Protein AF-A0A132GRA1-F1 (afdb_monomer)

Sequence (319 aa):
VANMPLSQHPRWIVTCNFSEFLVYDMEQPNGEPEQILLENLGKEYYRLQFLVDLKSEHISKEMQVSMKAGEIVGRIYDALLKQYDDNSPEALRWLNILCVRIVFCLYAEDAGVFRHDQFHDFLSRYDADDIRRALSDLFEVLNTPLEKRSKYLKEDLKAFPYTNGGLFEEAIEIPQFTEELKQTLLQNASLDFDWSEISPTIFGAVFESTLNPETRRSGGMHYTSIENIHKVIDPLFLNDLRSELDGILEEKVEKTRLRRLDEYQDKLASLTFLDPACGSGNFLTETYLSLRRLENEAIRERYHGQYQIGAFLRLMTLL

Solvent-accessible surface area (backbone atoms only — not comparable to full-atom values): 18772 Å² total; per-residue (Å²): 122,96,83,62,59,79,93,69,56,72,55,65,49,79,47,70,77,90,54,39,37,38,39,36,51,56,91,44,77,86,57,82,56,53,74,46,46,56,91,46,38,90,80,49,52,73,79,54,45,82,81,47,86,75,85,42,71,62,62,56,50,47,51,54,50,44,51,54,49,29,54,44,53,38,51,52,46,57,54,49,48,76,52,46,58,82,86,37,73,66,44,52,49,28,49,54,53,51,50,52,53,52,53,48,45,49,32,27,14,55,62,60,70,36,55,74,58,45,55,50,62,55,56,70,75,44,56,36,82,46,42,40,56,53,50,53,57,47,38,51,43,32,39,36,52,77,91,74,51,66,92,80,56,54,69,78,64,63,69,53,58,58,68,85,20,73,92,45,63,69,90,65,77,72,54,77,44,44,65,68,48,48,46,44,47,50,45,59,48,46,71,71,41,75,43,55,73,57,52,76,54,46,53,25,52,36,49,55,62,54,77,39,72,73,46,76,80,74,62,82,78,65,84,75,47,70,71,63,44,42,72,48,47,36,83,72,49,50,51,58,57,47,53,52,48,54,61,41,71,70,44,82,52,60,73,59,28,51,52,50,46,52,54,48,50,55,48,61,73,66,66,81,86,85,67,98,78,44,83,60,30,41,68,60,46,49,50,51,54,53,51,50,53,54,48,51,51,48,50,48,64,71,43,69,84,46,82,76,88,61,58,76,68,58,62,69,74,77,114

Radius of gyration: 25.28 Å; Cα contacts (8 Å, |Δi|>4): 279; chains: 1; bounding box: 64×42×70 Å

Mean predicted aligned error: 13.15 Å

Secondary structure (DSSP, 8-state):
-TTS-GGGS-SEEEEE-SSEEEEEETTSTTSPPEEEEGGGHHHHGGGGGGGS----HHHHHHHHHHHHHHHHHHHHHHHHHTTS-TT-HHHHHHHHHHHHHHHHHHHHHHTTSSPTTHHHHHHTTS-HHHHHHHHHHHHHHHTS-GGGS-TT--HHHHTS----SGGG-S-----PPPHHHHHIIIIIIIIS--GGGS-HHHHHHHHHHHH-STHHHHS------HHHHHHHHIIIIIHHHHHHHHHHHT---HHHHHHHHHHHHHHHHH-----TT-TTTHHHHHHHHHHHHHHHHHHHHHHTT-TTTTTHHHHTT--

Structure (mmCIF, N/CA/C/O backbone):
data_AF-A0A132GRA1-F1
#
_entry.id   AF-A0A132GRA1-F1
#
loop_
_atom_site.group_PDB
_atom_site.id
_atom_site.type_symbol
_atom_site.label_atom_id
_atom_site.label_alt_id
_atom_site.label_comp_id
_atom_site.label_asym_id
_atom_site.label_entity_id
_atom_site.label_seq_id
_atom_site.pdbx_PDB_ins_code
_atom_site.Cartn_x
_atom_site.Cartn_y
_atom_site.Cartn_z
_atom_site.occupancy
_atom_site.B_iso_or_equiv
_atom_site.auth_seq_id
_atom_site.auth_comp_id
_atom_site.auth_asym_id
_atom_site.auth_atom_id
_atom_site.pdbx_PDB_model_num
ATOM 1 N N . VAL A 1 1 ? 16.876 21.049 39.840 1.00 54.09 1 VAL A N 1
ATOM 2 C CA . VAL A 1 1 ? 16.989 19.572 39.752 1.00 54.09 1 VAL A CA 1
ATOM 3 C C . VAL A 1 1 ? 16.717 18.871 41.091 1.00 54.09 1 VAL A C 1
ATOM 5 O O . VAL A 1 1 ? 16.099 17.821 41.078 1.00 54.09 1 VAL A O 1
ATOM 8 N N . ALA A 1 2 ? 17.054 19.453 42.254 1.00 51.19 2 ALA A N 1
ATOM 9 C CA . ALA A 1 2 ? 16.968 18.765 43.558 1.00 51.19 2 ALA A CA 1
ATOM 10 C C . ALA A 1 2 ? 15.554 18.500 44.150 1.00 51.19 2 ALA A C 1
ATOM 12 O O . ALA A 1 2 ? 15.469 18.050 45.283 1.00 51.19 2 ALA A O 1
ATOM 13 N N . ASN A 1 3 ? 14.462 18.765 43.420 1.00 56.19 3 ASN A N 1
ATOM 14 C CA . ASN A 1 3 ? 13.076 18.591 43.904 1.00 56.19 3 ASN A CA 1
ATOM 15 C C . ASN A 1 3 ? 12.163 17.822 42.924 1.00 56.19 3 ASN A C 1
ATOM 17 O O . ASN A 1 3 ? 10.946 17.839 43.086 1.00 56.19 3 ASN A O 1
ATOM 21 N N . MET A 1 4 ? 12.716 17.165 41.895 1.00 55.81 4 MET A N 1
ATOM 22 C CA . MET A 1 4 ? 11.921 16.325 40.988 1.00 55.81 4 MET A CA 1
ATOM 23 C C . MET A 1 4 ? 11.856 14.879 41.510 1.00 55.81 4 MET A C 1
ATOM 25 O O . MET A 1 4 ? 12.878 14.380 41.995 1.00 55.81 4 MET A O 1
ATOM 29 N N . PRO A 1 5 ? 10.696 14.198 41.412 1.00 62.44 5 PRO A N 1
ATOM 30 C CA . PRO A 1 5 ? 10.584 12.764 41.676 1.00 62.44 5 PRO A CA 1
ATOM 31 C C . PRO A 1 5 ? 11.647 11.979 40.898 1.00 62.44 5 PRO A C 1
ATOM 33 O O . PRO A 1 5 ? 11.926 12.324 39.752 1.00 62.44 5 PRO A O 1
ATOM 36 N N . LEU 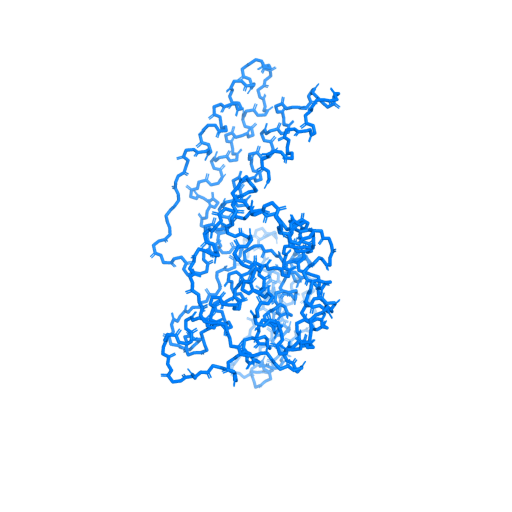A 1 6 ? 12.199 10.909 41.482 1.00 61.16 6 LEU A N 1
ATOM 37 C CA . LEU A 1 6 ? 13.196 10.035 40.831 1.00 61.16 6 LEU A CA 1
ATOM 38 C C . LEU A 1 6 ? 12.743 9.543 39.445 1.00 61.16 6 LEU A C 1
ATOM 40 O O . LEU A 1 6 ? 13.552 9.431 38.535 1.00 61.16 6 LEU A O 1
ATOM 44 N N . SER A 1 7 ? 11.437 9.333 39.256 1.00 58.56 7 SER A N 1
ATOM 45 C CA . SER A 1 7 ? 10.829 8.947 37.976 1.00 58.56 7 SER A CA 1
ATOM 46 C C . SER A 1 7 ? 10.861 10.034 36.891 1.00 58.56 7 SER A C 1
ATOM 48 O O . SER A 1 7 ? 10.472 9.770 35.760 1.00 58.56 7 SER A O 1
ATOM 50 N N . GLN A 1 8 ? 11.263 11.259 37.230 1.00 66.12 8 GLN A N 1
ATOM 51 C CA . GLN A 1 8 ? 11.381 12.396 36.313 1.00 66.12 8 GLN A CA 1
ATOM 52 C C . GLN A 1 8 ? 12.835 12.865 36.156 1.00 66.12 8 GLN A C 1
ATOM 54 O O . GLN A 1 8 ? 13.083 13.931 35.589 1.00 66.12 8 GLN A O 1
ATOM 59 N N . HIS A 1 9 ? 13.805 12.118 36.694 1.00 76.06 9 HIS A N 1
ATOM 60 C CA . HIS A 1 9 ? 15.216 12.421 36.472 1.00 76.06 9 HIS A CA 1
ATOM 61 C C . HIS A 1 9 ? 15.593 11.983 35.052 1.00 76.06 9 HIS A C 1
ATOM 63 O O . HIS A 1 9 ? 15.193 10.899 34.625 1.00 76.06 9 HIS A O 1
ATOM 69 N N . PRO A 1 10 ? 16.334 12.811 34.295 1.00 77.25 10 PRO A N 1
ATOM 70 C CA . PRO A 1 10 ? 16.798 12.414 32.976 1.00 77.25 10 PRO A CA 1
ATOM 71 C C . PRO A 1 10 ? 17.741 11.217 33.117 1.00 77.25 10 PRO A C 1
ATOM 73 O O . PRO A 1 10 ? 18.720 11.283 33.859 1.00 77.25 10 PRO A O 1
ATOM 76 N N . ARG A 1 11 ? 17.446 10.131 32.395 1.00 82.56 11 ARG A N 1
ATOM 77 C CA . ARG A 1 11 ? 18.310 8.944 32.347 1.00 82.56 11 ARG A CA 1
ATOM 78 C C . ARG A 1 11 ? 19.682 9.263 31.753 1.00 82.56 11 ARG A C 1
ATOM 80 O O . ARG A 1 11 ? 20.674 8.718 32.207 1.00 82.56 11 ARG A O 1
ATOM 87 N N . TRP A 1 12 ? 19.739 10.154 30.770 1.00 86.62 12 TRP A N 1
ATOM 88 C CA . TRP A 1 12 ? 20.968 10.484 30.055 1.00 86.62 12 TRP A CA 1
ATOM 89 C C . TRP A 1 12 ? 21.352 11.943 30.279 1.00 86.62 12 TRP A C 1
ATOM 91 O O . TRP A 1 12 ? 20.511 12.836 30.150 1.00 86.62 12 TRP A O 1
ATOM 101 N N . ILE A 1 13 ? 22.627 12.196 30.571 1.00 88.62 13 ILE A N 1
ATOM 102 C CA . ILE A 1 13 ? 23.213 13.541 30.567 1.00 88.62 13 ILE A CA 1
ATOM 103 C C . ILE A 1 13 ? 24.267 13.577 29.469 1.00 88.62 13 ILE A C 1
ATOM 105 O O . ILE A 1 13 ? 25.173 12.752 29.457 1.00 88.62 13 ILE A O 1
ATOM 109 N N . VAL A 1 14 ? 24.163 14.537 28.553 1.00 90.38 14 VAL A N 1
ATOM 110 C CA . VAL A 1 14 ? 25.154 14.738 27.491 1.00 90.38 14 VAL A CA 1
ATOM 111 C C . VAL A 1 14 ? 25.837 16.079 27.709 1.00 90.38 14 VAL A C 1
ATOM 113 O O . VAL A 1 14 ? 25.167 17.110 27.789 1.00 90.38 14 VAL A O 1
ATOM 116 N N . THR A 1 15 ? 27.163 16.080 27.799 1.00 91.56 15 THR A N 1
ATOM 117 C CA . THR A 1 15 ? 27.969 17.305 27.828 1.00 91.56 15 THR A CA 1
ATOM 118 C C . THR A 1 15 ? 28.799 17.402 26.555 1.00 91.56 15 THR A C 1
ATOM 120 O O . THR A 1 15 ? 29.146 16.393 25.948 1.00 91.56 15 THR A O 1
ATOM 123 N N . CYS A 1 16 ? 29.073 18.623 26.100 1.00 91.12 16 CYS A N 1
ATOM 124 C CA . CYS A 1 16 ? 29.836 18.855 24.880 1.00 91.12 16 CYS A CA 1
ATOM 125 C C . CYS A 1 16 ? 30.747 20.069 25.051 1.00 91.12 16 CYS A C 1
ATOM 127 O O . CYS A 1 16 ? 30.319 21.096 25.581 1.00 91.12 16 CYS A O 1
ATOM 129 N N . ASN A 1 17 ? 31.984 19.965 24.572 1.00 92.25 17 ASN A N 1
ATOM 130 C CA . ASN A 1 17 ? 32.946 21.071 24.528 1.00 92.25 17 ASN A CA 1
ATOM 131 C C . ASN A 1 17 ? 33.240 21.552 23.094 1.00 92.25 17 ASN A C 1
ATOM 133 O O . ASN A 1 17 ? 34.260 22.192 22.862 1.00 92.25 17 ASN A O 1
ATOM 137 N N . PHE A 1 18 ? 32.354 21.246 22.138 1.00 88.56 18 PHE A N 1
ATOM 138 C CA . PHE A 1 18 ? 32.490 21.507 20.695 1.00 88.56 18 PHE A CA 1
ATOM 139 C C . PHE A 1 18 ? 33.611 20.735 19.977 1.00 88.56 18 PHE A C 1
ATOM 141 O O . PHE A 1 18 ? 33.754 20.876 18.765 1.00 88.56 18 PHE A O 1
ATOM 148 N N . SER A 1 19 ? 34.352 19.877 20.681 1.00 92.44 19 SER A N 1
ATOM 149 C CA . SER A 1 19 ? 35.257 18.879 20.087 1.00 92.44 19 SER A CA 1
ATOM 150 C C . SER A 1 19 ? 34.835 17.441 20.379 1.00 92.44 19 SER A C 1
ATOM 152 O O . SER A 1 19 ? 35.037 16.562 19.546 1.00 92.44 19 SER A O 1
ATOM 154 N N . GLU A 1 20 ? 34.206 17.200 21.526 1.00 93.12 20 GLU A N 1
ATOM 155 C CA . GLU A 1 20 ? 33.745 15.886 21.954 1.00 93.12 20 GLU A CA 1
ATOM 156 C C . GLU A 1 20 ? 32.405 15.983 22.687 1.00 93.12 20 GLU A C 1
ATOM 158 O O . GLU A 1 20 ? 32.028 17.039 23.208 1.00 93.12 20 GLU A O 1
ATOM 163 N N . PHE A 1 21 ? 31.695 14.863 22.715 1.00 92.81 21 PHE A N 1
ATOM 164 C CA . PHE A 1 21 ? 30.506 14.624 23.515 1.00 92.81 21 PHE A CA 1
ATOM 165 C C . PHE A 1 21 ? 30.850 13.594 24.587 1.00 92.81 21 PHE A C 1
ATOM 167 O O . PHE A 1 21 ? 31.480 12.582 24.281 1.00 92.81 21 PHE A O 1
ATOM 174 N N . LEU A 1 22 ? 30.411 13.836 25.818 1.00 92.56 22 LEU A N 1
ATOM 175 C CA . LEU A 1 22 ? 30.453 12.868 26.909 1.00 92.56 22 LEU A CA 1
ATOM 176 C C . LEU A 1 22 ? 29.018 12.510 27.283 1.00 92.56 22 LEU A C 1
ATOM 178 O O . LEU A 1 22 ? 28.232 13.388 27.649 1.00 92.56 22 LEU A O 1
ATOM 182 N N . VAL A 1 23 ? 28.680 11.230 27.169 1.00 90.12 23 VAL A N 1
ATOM 183 C CA . VAL A 1 23 ? 27.350 10.694 27.464 1.00 90.12 23 VAL A CA 1
ATOM 184 C C . VAL A 1 23 ? 27.402 9.922 28.780 1.00 90.12 23 VAL A C 1
ATOM 186 O O . VAL A 1 23 ? 28.141 8.949 28.903 1.00 90.12 23 VAL A O 1
ATOM 189 N N . TYR A 1 24 ? 26.604 10.348 29.755 1.00 88.50 24 TYR A N 1
ATOM 190 C CA . TYR A 1 24 ? 26.492 9.733 31.076 1.00 88.50 24 TYR A CA 1
ATOM 191 C C . TYR A 1 24 ? 25.153 8.996 31.207 1.00 88.50 24 TYR A C 1
ATOM 193 O O . TYR A 1 24 ? 24.103 9.603 30.974 1.00 88.50 24 TYR A O 1
ATOM 201 N N . ASP A 1 25 ? 25.188 7.724 31.625 1.00 85.88 25 ASP A N 1
ATOM 202 C CA . ASP A 1 25 ? 24.002 6.949 32.021 1.00 85.88 25 ASP A CA 1
ATOM 203 C C . ASP A 1 25 ? 23.753 7.102 33.528 1.00 85.88 25 ASP A C 1
ATOM 205 O O . ASP A 1 25 ? 24.524 6.626 34.361 1.00 85.88 25 ASP A O 1
ATOM 209 N N . MET A 1 26 ? 22.653 7.748 33.898 1.00 83.75 26 MET A N 1
ATOM 210 C CA . MET A 1 26 ? 22.276 7.977 35.292 1.00 83.75 26 MET A CA 1
ATOM 211 C C . MET A 1 26 ? 21.710 6.726 35.979 1.00 83.75 26 MET A C 1
ATOM 213 O O . MET A 1 26 ? 21.530 6.748 37.197 1.00 83.75 26 MET A O 1
ATOM 217 N N . GLU A 1 27 ? 21.482 5.620 35.256 1.00 78.06 27 GLU A N 1
ATOM 218 C CA . GLU A 1 27 ? 21.298 4.295 35.872 1.00 78.06 27 GLU A CA 1
ATOM 219 C C . GLU A 1 27 ? 22.626 3.725 36.409 1.00 78.06 27 GLU A C 1
ATOM 221 O O . GLU A 1 27 ? 22.621 2.894 37.320 1.00 78.06 27 GLU A O 1
ATOM 226 N N . GLN A 1 28 ? 23.767 4.218 35.911 1.00 79.44 28 GLN A N 1
ATOM 227 C CA . GLN A 1 28 ? 25.114 3.896 36.389 1.00 79.44 28 GLN A CA 1
ATOM 228 C C . GLN A 1 28 ? 25.890 5.177 36.741 1.00 79.44 28 GLN A C 1
ATOM 230 O O . GLN A 1 28 ? 26.872 5.518 36.087 1.00 79.44 28 GLN A O 1
ATOM 235 N N . PRO A 1 29 ? 25.515 5.884 37.821 1.00 74.12 29 PRO A N 1
ATOM 236 C CA . PRO A 1 29 ? 26.033 7.222 38.125 1.00 74.12 29 PRO A CA 1
ATOM 237 C C . PRO A 1 29 ? 27.543 7.284 38.421 1.00 74.12 29 PRO A C 1
ATOM 239 O O . PRO A 1 29 ? 28.109 8.372 38.448 1.00 74.12 29 PRO A O 1
ATOM 242 N N . ASN A 1 30 ? 28.192 6.136 38.647 1.00 81.94 30 ASN A N 1
ATOM 243 C CA . ASN A 1 30 ? 29.641 6.021 38.847 1.00 81.94 30 ASN A CA 1
ATOM 244 C C . ASN A 1 30 ? 30.373 5.440 37.619 1.00 81.94 30 ASN A C 1
ATOM 246 O O . ASN A 1 30 ? 31.549 5.097 37.727 1.00 81.94 30 ASN A O 1
ATOM 250 N N . GLY A 1 31 ? 29.677 5.246 36.497 1.00 80.38 31 GLY A N 1
ATOM 251 C CA . GLY A 1 31 ? 30.268 4.789 35.244 1.00 80.38 31 GLY A CA 1
ATOM 252 C C . GLY A 1 31 ? 31.065 5.898 34.561 1.00 80.38 31 GLY A C 1
ATOM 253 O O . GLY A 1 31 ? 30.733 7.079 34.672 1.00 80.38 31 GLY A O 1
ATOM 254 N N . GLU A 1 32 ? 32.119 5.513 33.844 1.00 86.69 32 GLU A N 1
ATOM 255 C CA . GLU A 1 32 ? 32.833 6.436 32.960 1.00 86.69 32 GLU A CA 1
ATOM 256 C C . GLU A 1 32 ? 31.923 6.846 31.791 1.00 86.69 32 GLU A C 1
ATOM 258 O O . GLU A 1 32 ? 31.196 5.996 31.264 1.00 86.69 32 GLU A O 1
ATOM 263 N N . PRO A 1 33 ? 31.939 8.123 31.369 1.00 88.19 33 PRO A N 1
ATOM 264 C CA . PRO A 1 33 ? 31.121 8.569 30.257 1.00 88.19 33 PRO A CA 1
ATOM 265 C C . PRO A 1 33 ? 31.580 7.948 28.943 1.00 88.19 33 PRO A C 1
ATOM 267 O O . PRO A 1 33 ? 32.773 7.806 28.664 1.00 88.19 33 PRO A O 1
ATOM 270 N N . GLU A 1 34 ? 30.619 7.677 28.071 1.00 88.38 34 GLU A N 1
ATOM 271 C CA . GLU A 1 34 ? 30.922 7.361 26.688 1.00 88.38 34 GLU A CA 1
ATOM 272 C C . GLU A 1 34 ? 31.381 8.623 25.949 1.00 88.38 34 GLU A C 1
ATOM 274 O O . GLU A 1 34 ? 30.615 9.572 25.768 1.00 88.38 34 GLU A O 1
ATOM 279 N N . GLN A 1 35 ? 32.642 8.628 25.513 1.00 92.44 35 GLN A N 1
ATOM 280 C CA . GLN A 1 35 ? 33.236 9.726 24.753 1.00 92.44 35 GLN A CA 1
ATOM 281 C C . GLN A 1 35 ? 33.058 9.521 23.246 1.00 92.44 35 GLN A C 1
ATOM 283 O O . GLN A 1 35 ? 33.441 8.477 22.713 1.00 92.44 35 GLN A O 1
ATOM 288 N N . ILE A 1 36 ? 32.528 10.535 22.559 1.00 91.75 36 ILE A N 1
ATOM 289 C CA . ILE A 1 36 ? 32.366 10.579 21.099 1.00 91.75 36 ILE A CA 1
ATOM 290 C C . ILE A 1 36 ? 33.034 11.854 20.580 1.00 91.75 36 ILE A C 1
ATOM 292 O O . ILE A 1 36 ? 32.628 12.959 20.932 1.00 91.75 36 ILE A O 1
ATOM 296 N N . LEU A 1 37 ? 34.042 11.729 19.718 1.00 91.69 37 LEU A N 1
ATOM 297 C CA . LEU A 1 37 ? 34.665 12.894 19.081 1.00 91.69 37 LEU A CA 1
ATOM 298 C C . LEU A 1 37 ? 33.764 13.439 17.967 1.00 91.69 37 LEU A C 1
ATOM 300 O O . LEU A 1 37 ? 33.233 12.673 17.162 1.00 91.69 37 LEU A O 1
ATOM 304 N N . LEU A 1 38 ? 33.634 14.764 17.868 1.00 90.44 38 LEU A N 1
ATOM 305 C CA . LEU A 1 38 ? 32.804 15.419 16.851 1.00 90.44 38 LEU A CA 1
ATOM 306 C C . LEU A 1 38 ? 33.258 15.063 15.425 1.00 90.44 38 LEU A C 1
ATOM 308 O O . LEU A 1 38 ? 32.421 14.849 14.552 1.00 90.44 38 LEU A O 1
ATOM 312 N N . GLU A 1 39 ? 34.566 14.926 15.196 1.00 91.81 39 GLU A N 1
ATOM 313 C CA . GLU A 1 39 ? 35.128 14.493 13.906 1.00 91.81 39 GLU A CA 1
ATOM 314 C C . GLU A 1 39 ? 34.703 13.072 13.498 1.00 91.81 39 GLU A C 1
ATOM 316 O O . GLU A 1 39 ? 34.580 12.774 12.309 1.00 91.81 39 GLU A O 1
ATOM 321 N N . ASN A 1 40 ? 34.418 12.208 14.477 1.00 87.94 40 ASN A N 1
ATOM 322 C CA . ASN A 1 40 ? 34.004 10.824 14.260 1.00 87.94 40 ASN A CA 1
ATOM 323 C C . ASN A 1 40 ? 32.485 10.653 14.302 1.00 87.94 40 ASN A C 1
ATOM 325 O O . ASN A 1 40 ? 31.991 9.570 13.989 1.00 87.94 40 ASN A O 1
ATOM 329 N N . LEU A 1 41 ? 31.727 11.709 14.613 1.00 83.06 41 LEU A N 1
ATOM 330 C CA . LEU A 1 41 ? 30.281 11.636 14.809 1.00 83.06 41 LEU A CA 1
ATOM 331 C C . LEU A 1 41 ? 29.543 11.077 13.583 1.00 83.06 41 LEU A C 1
ATOM 333 O O . LEU A 1 41 ? 28.612 10.293 13.731 1.00 83.06 41 LEU A O 1
ATOM 337 N N . GLY A 1 42 ? 29.997 11.401 12.368 1.00 81.50 42 GLY A N 1
ATOM 338 C CA . GLY A 1 42 ? 29.417 10.855 11.134 1.00 81.50 42 GLY A CA 1
ATOM 339 C C . GLY A 1 42 ? 29.577 9.335 10.977 1.00 81.50 42 GLY A C 1
ATOM 340 O O . GLY A 1 42 ? 28.800 8.713 10.260 1.00 81.50 42 GLY A O 1
ATOM 341 N N . LYS A 1 43 ? 30.559 8.724 11.653 1.00 79.12 43 LYS A N 1
ATOM 342 C CA . LYS A 1 43 ? 30.809 7.271 11.659 1.00 79.12 43 LYS A CA 1
ATOM 343 C C . LYS A 1 43 ? 30.249 6.590 12.910 1.00 79.12 43 LYS A C 1
ATOM 345 O O . LYS A 1 43 ? 29.834 5.440 12.845 1.00 79.12 43 LYS A O 1
ATOM 350 N N . GLU A 1 44 ? 30.226 7.303 14.033 1.00 79.62 44 GLU A N 1
ATOM 351 C CA . GLU A 1 44 ? 29.808 6.802 15.348 1.00 79.62 44 GLU A CA 1
ATOM 352 C C . GLU A 1 44 ? 28.397 7.248 15.759 1.00 79.62 44 GLU A C 1
ATOM 354 O O . GLU A 1 44 ? 28.026 7.130 16.924 1.00 79.62 44 GLU A O 1
ATOM 359 N N . TYR A 1 45 ? 27.575 7.722 14.817 1.00 78.75 45 TYR A N 1
ATOM 360 C CA . TYR A 1 45 ? 26.213 8.199 15.094 1.00 78.75 45 TYR A CA 1
ATOM 361 C C . TYR A 1 45 ? 25.340 7.161 15.826 1.00 78.75 45 TYR A C 1
ATOM 363 O O . TYR A 1 45 ? 24.432 7.536 16.565 1.00 78.75 45 TYR A O 1
ATOM 371 N N . TYR A 1 46 ? 25.634 5.862 15.671 1.00 72.19 46 TYR A N 1
ATOM 372 C CA . TYR A 1 46 ? 24.941 4.776 16.370 1.00 72.19 46 TYR A CA 1
ATOM 373 C C . TYR A 1 46 ? 25.051 4.882 17.900 1.00 72.19 46 TYR A C 1
ATOM 375 O O . TYR A 1 46 ? 24.152 4.445 18.608 1.00 72.19 46 TYR A O 1
ATOM 383 N N . ARG A 1 47 ? 26.103 5.518 18.428 1.00 76.25 47 ARG A N 1
ATOM 384 C CA . ARG A 1 47 ? 26.292 5.730 19.874 1.00 76.25 47 ARG A CA 1
ATOM 385 C C . ARG A 1 47 ? 25.345 6.778 20.454 1.00 76.25 47 ARG A C 1
ATOM 387 O O . ARG A 1 47 ? 25.167 6.839 21.661 1.00 76.25 47 ARG A O 1
ATOM 394 N N . LEU A 1 48 ? 24.694 7.571 19.601 1.00 80.31 48 LEU A N 1
ATOM 395 C CA . LEU A 1 48 ? 23.615 8.484 19.985 1.00 80.31 48 LEU A CA 1
ATOM 396 C C . LEU A 1 48 ? 22.222 7.857 19.848 1.00 80.31 48 LEU A C 1
ATOM 398 O O . LEU A 1 48 ? 21.226 8.550 20.045 1.00 80.31 48 LEU A O 1
ATOM 402 N N . GLN A 1 49 ? 22.121 6.560 19.535 1.00 70.75 49 GLN A N 1
ATOM 403 C CA . GLN A 1 49 ? 20.828 5.891 19.380 1.00 70.75 49 GLN A CA 1
ATOM 404 C C . GLN A 1 49 ? 19.965 5.946 20.640 1.00 70.75 49 GLN A C 1
ATOM 406 O O . GLN A 1 49 ? 18.753 5.926 20.507 1.00 70.75 49 GLN A O 1
ATOM 411 N N . PHE A 1 50 ? 20.542 6.107 21.835 1.00 72.62 50 PHE A N 1
ATOM 412 C CA . PHE A 1 50 ? 19.777 6.288 23.075 1.00 72.62 50 PHE A CA 1
ATOM 413 C C . PHE A 1 50 ? 18.908 7.563 23.097 1.00 72.62 50 PHE A C 1
ATOM 415 O O . PHE A 1 50 ? 17.988 7.651 23.908 1.00 72.62 50 PHE A O 1
ATOM 422 N N . LEU A 1 51 ? 19.200 8.563 22.247 1.00 71.25 51 LEU A N 1
ATOM 423 C CA . LEU A 1 51 ? 18.364 9.763 22.080 1.00 71.25 51 LEU A CA 1
ATOM 424 C C . LEU A 1 51 ? 17.056 9.459 21.341 1.00 71.25 51 LEU A C 1
ATOM 426 O O . LEU A 1 51 ? 16.118 10.253 21.395 1.00 71.25 51 LEU A O 1
ATOM 430 N N . VAL A 1 52 ? 17.007 8.329 20.641 1.00 64.12 52 VAL A N 1
ATOM 431 C CA . VAL A 1 52 ? 15.830 7.814 19.957 1.00 64.12 52 VAL A CA 1
ATOM 432 C C . VAL A 1 52 ? 15.319 6.665 20.820 1.00 64.12 52 VAL A C 1
ATOM 434 O O . VAL A 1 52 ? 16.036 5.698 21.050 1.00 64.12 52 VAL A O 1
ATOM 437 N N . ASP A 1 53 ? 14.107 6.768 21.364 1.00 52.16 53 ASP A N 1
ATOM 438 C CA . ASP A 1 53 ? 13.530 5.702 22.191 1.00 52.16 53 ASP A CA 1
ATOM 439 C C . ASP A 1 53 ? 13.262 4.474 21.294 1.00 52.16 53 ASP A C 1
ATOM 441 O O . ASP A 1 53 ? 12.186 4.311 20.723 1.00 52.16 53 ASP A O 1
ATOM 445 N N . LEU A 1 54 ? 14.270 3.612 21.107 1.00 49.81 54 LEU A N 1
ATOM 446 C CA . LEU A 1 54 ? 14.222 2.385 20.297 1.00 49.81 54 LEU A CA 1
ATOM 447 C C . LEU A 1 54 ? 13.405 1.279 20.988 1.00 49.81 54 LEU A C 1
ATOM 449 O O . LEU A 1 54 ? 13.741 0.098 20.934 1.00 49.81 54 LEU A O 1
ATOM 453 N N . LYS A 1 55 ? 12.307 1.635 21.658 1.00 45.06 55 LYS A N 1
ATOM 454 C CA . LYS A 1 55 ? 11.458 0.696 22.400 1.00 45.06 55 LYS A CA 1
ATOM 455 C C . LYS A 1 55 ? 10.533 -0.156 21.538 1.00 45.06 55 LYS A C 1
ATOM 457 O O . LYS A 1 55 ? 9.641 -0.812 22.067 1.00 45.06 55 LYS A O 1
ATOM 462 N N . SER A 1 56 ? 10.763 -0.243 20.234 1.00 51.72 56 SER A N 1
ATOM 463 C CA . SER A 1 56 ? 10.171 -1.331 19.465 1.00 51.72 56 SER A CA 1
ATOM 464 C C . SER A 1 56 ? 11.167 -1.879 18.452 1.00 51.72 56 SER A C 1
ATOM 466 O O . SER A 1 56 ? 11.522 -1.238 17.466 1.00 51.72 56 SER A O 1
ATOM 468 N N . GLU A 1 57 ? 11.600 -3.118 18.681 1.00 52.50 57 GLU A N 1
ATOM 469 C CA . GLU A 1 57 ? 12.303 -3.925 17.676 1.00 52.50 57 GLU A CA 1
ATOM 470 C C . GLU A 1 57 ? 11.519 -3.966 16.348 1.00 52.50 57 GLU A C 1
ATOM 472 O O . GLU A 1 57 ? 12.119 -4.025 15.277 1.00 52.50 57 GLU A O 1
ATOM 477 N N . HIS A 1 58 ? 10.187 -3.827 16.415 1.00 53.00 58 HIS A N 1
ATOM 478 C CA . HIS A 1 58 ? 9.294 -3.676 15.266 1.00 53.00 58 HIS A CA 1
ATOM 479 C C . HIS A 1 58 ? 9.614 -2.455 14.387 1.00 53.00 58 HIS A C 1
ATOM 481 O O . HIS A 1 58 ? 9.769 -2.636 13.183 1.00 53.00 58 HIS A O 1
ATOM 487 N N . ILE A 1 59 ? 9.796 -1.249 14.947 1.00 56.44 59 ILE A N 1
ATOM 488 C CA . ILE A 1 59 ? 10.122 -0.050 14.145 1.00 56.44 59 ILE A CA 1
ATOM 489 C C . ILE A 1 59 ? 11.498 -0.194 13.475 1.00 56.44 59 ILE A C 1
ATOM 491 O O . ILE A 1 59 ? 11.681 0.222 12.331 1.00 5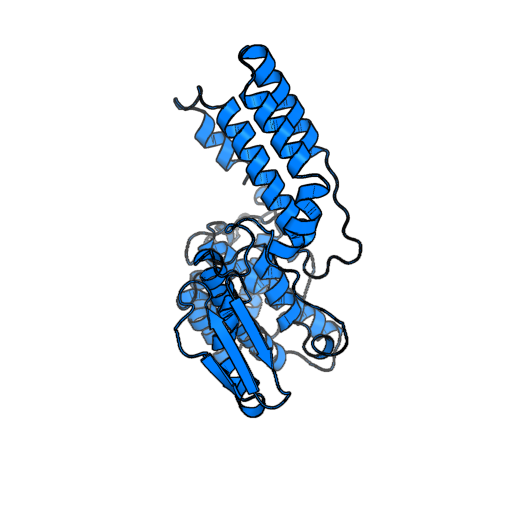6.44 59 ILE A O 1
ATOM 495 N N . SER A 1 60 ? 12.468 -0.819 14.153 1.00 60.84 60 SER A N 1
ATOM 496 C CA . SER A 1 60 ? 13.799 -1.081 13.583 1.00 60.84 60 SER A CA 1
ATOM 497 C C . SER A 1 60 ? 13.740 -2.078 12.419 1.00 60.84 60 SER A C 1
ATOM 499 O O . SER A 1 60 ? 14.339 -1.839 11.368 1.00 60.84 60 SER A O 1
ATOM 501 N N . LYS A 1 61 ? 12.967 -3.166 12.563 1.00 65.81 61 LYS A N 1
ATOM 502 C CA . LYS A 1 61 ? 12.764 -4.148 11.488 1.00 65.81 61 LYS A CA 1
ATOM 503 C C . LYS A 1 61 ? 12.039 -3.523 10.292 1.00 65.81 61 LYS A C 1
ATOM 505 O O . LYS A 1 61 ? 12.520 -3.653 9.170 1.00 65.81 61 LYS A O 1
ATOM 510 N N . GLU A 1 62 ? 10.946 -2.799 10.525 1.00 64.69 62 GLU A N 1
ATOM 511 C CA . GLU A 1 62 ? 10.196 -2.099 9.473 1.00 64.69 62 GLU A CA 1
ATOM 512 C C . GLU A 1 62 ? 11.085 -1.114 8.702 1.00 64.69 62 GLU A C 1
ATOM 514 O O . GLU A 1 62 ? 11.084 -1.104 7.470 1.00 64.69 62 GLU A O 1
ATOM 519 N N . MET A 1 63 ? 11.917 -0.335 9.402 1.00 66.81 63 MET A N 1
ATOM 520 C CA . MET A 1 63 ? 12.865 0.584 8.767 1.00 66.81 63 MET A CA 1
ATOM 521 C C . MET A 1 63 ? 13.903 -0.155 7.906 1.00 66.81 63 MET A C 1
ATOM 523 O O . MET A 1 63 ? 14.190 0.277 6.791 1.00 66.81 63 MET A O 1
ATOM 527 N N . GLN A 1 64 ? 14.439 -1.287 8.369 1.00 70.94 64 GLN A N 1
ATOM 528 C CA . GLN A 1 64 ? 15.382 -2.088 7.578 1.00 70.94 64 GLN A CA 1
ATOM 529 C C . GLN A 1 64 ? 14.744 -2.676 6.312 1.00 70.94 64 GLN A C 1
ATOM 531 O O . GLN A 1 64 ? 15.364 -2.643 5.247 1.00 70.94 64 GLN A O 1
ATOM 536 N N . VAL A 1 65 ? 13.514 -3.188 6.412 1.00 74.31 65 VAL A N 1
ATOM 537 C CA . VAL A 1 65 ? 12.746 -3.690 5.260 1.00 74.31 65 VAL A CA 1
ATOM 538 C C . VAL A 1 65 ? 12.482 -2.554 4.268 1.00 74.31 65 VAL A C 1
ATOM 540 O O . VAL A 1 65 ? 12.713 -2.719 3.073 1.00 74.31 65 VAL A O 1
ATOM 543 N N . SER A 1 66 ? 12.128 -1.365 4.767 1.00 71.44 66 SER A N 1
ATOM 544 C CA . SER A 1 66 ? 11.935 -0.152 3.957 1.00 71.44 66 SER A CA 1
ATOM 545 C C . SER A 1 66 ? 13.169 0.217 3.141 1.00 71.44 66 SER A C 1
ATOM 547 O O . SER A 1 66 ? 13.065 0.532 1.959 1.00 71.44 66 SER A O 1
ATOM 549 N N . MET A 1 67 ? 14.345 0.203 3.776 1.00 73.81 67 MET A N 1
ATOM 550 C CA . MET A 1 67 ? 15.596 0.568 3.113 1.00 73.81 67 MET A CA 1
ATOM 551 C C . MET A 1 67 ? 15.921 -0.407 1.985 1.00 73.81 67 MET A C 1
ATOM 553 O O . MET A 1 67 ? 16.233 0.025 0.879 1.00 73.81 67 MET A O 1
ATOM 557 N N . LYS A 1 68 ? 15.777 -1.712 2.239 1.00 80.06 68 LYS A N 1
ATOM 558 C CA . LYS A 1 68 ? 15.970 -2.748 1.217 1.00 80.06 68 LYS A CA 1
ATOM 559 C C . LYS A 1 68 ? 14.978 -2.604 0.063 1.00 80.06 68 LYS A C 1
ATOM 561 O O . LYS A 1 68 ? 15.389 -2.666 -1.092 1.00 80.06 68 LYS A O 1
ATOM 566 N N . ALA A 1 69 ? 13.705 -2.349 0.367 1.00 80.94 69 ALA A N 1
ATOM 567 C CA . ALA A 1 69 ? 12.689 -2.078 -0.645 1.00 80.94 69 ALA A CA 1
ATOM 568 C C . ALA A 1 69 ? 13.079 -0.866 -1.503 1.00 80.94 69 ALA A C 1
ATOM 570 O O . ALA A 1 69 ? 13.065 -0.949 -2.727 1.00 80.94 69 ALA A O 1
ATOM 571 N N . GLY A 1 70 ? 13.514 0.234 -0.879 1.00 79.00 70 GLY A N 1
ATOM 572 C CA . GLY A 1 70 ? 14.002 1.419 -1.589 1.00 79.00 70 GLY A CA 1
ATOM 573 C C . GLY A 1 70 ? 15.201 1.151 -2.492 1.00 79.00 70 GLY A C 1
ATOM 574 O O . GLY A 1 70 ? 15.235 1.633 -3.621 1.00 79.00 70 GLY A O 1
ATOM 575 N N . GLU A 1 71 ? 16.150 0.325 -2.054 1.00 83.19 71 GLU A N 1
ATOM 576 C CA . GLU A 1 71 ? 17.269 -0.099 -2.899 1.00 83.19 71 GLU A CA 1
ATOM 577 C C . GLU A 1 71 ? 16.803 -0.902 -4.122 1.00 83.19 71 GLU A C 1
ATOM 579 O O . GLU A 1 71 ? 17.302 -0.677 -5.225 1.00 83.19 71 GLU A O 1
ATOM 584 N N . ILE A 1 72 ? 15.843 -1.815 -3.952 1.00 87.19 72 ILE A N 1
ATOM 585 C CA . ILE A 1 72 ? 15.284 -2.615 -5.051 1.00 87.19 72 ILE A CA 1
ATOM 586 C C . ILE A 1 72 ? 14.512 -1.724 -6.029 1.00 87.19 72 ILE A C 1
ATOM 588 O O . ILE A 1 72 ? 14.760 -1.793 -7.232 1.00 87.19 72 ILE A O 1
ATOM 592 N N . VAL A 1 73 ? 13.630 -0.847 -5.533 1.00 86.50 73 VAL A N 1
ATOM 593 C CA . VAL A 1 73 ? 12.889 0.112 -6.370 1.00 86.50 73 VAL A CA 1
ATOM 594 C C . VAL A 1 73 ? 13.858 1.020 -7.126 1.00 86.50 73 VAL A C 1
ATOM 596 O O . VAL A 1 73 ? 13.664 1.248 -8.316 1.00 86.50 73 VAL A O 1
ATOM 599 N N . GLY A 1 74 ? 14.940 1.468 -6.482 1.00 85.38 74 GLY A N 1
ATOM 600 C CA . GLY A 1 74 ? 15.988 2.262 -7.127 1.00 85.38 74 GLY A CA 1
ATOM 601 C C . GLY A 1 74 ? 16.666 1.512 -8.264 1.00 85.38 74 GLY A C 1
ATOM 602 O O . GLY A 1 74 ? 16.797 2.050 -9.358 1.00 85.38 74 GLY A O 1
ATOM 603 N N . ARG A 1 75 ? 17.009 0.236 -8.057 1.00 88.88 75 ARG A N 1
ATOM 604 C CA . ARG A 1 75 ? 17.581 -0.606 -9.120 1.00 88.88 75 ARG A CA 1
ATOM 605 C C . ARG A 1 75 ? 16.615 -0.809 -10.284 1.00 88.88 75 ARG A C 1
ATOM 607 O O . ARG A 1 75 ? 17.048 -0.731 -11.431 1.00 88.88 75 ARG A O 1
ATOM 614 N N . ILE A 1 76 ? 15.331 -1.052 -10.011 1.00 91.25 76 ILE A N 1
ATOM 615 C CA . ILE A 1 76 ? 14.298 -1.178 -11.052 1.00 91.25 76 ILE A CA 1
ATOM 616 C C . ILE A 1 76 ? 14.188 0.128 -11.840 1.00 91.25 76 ILE A C 1
ATOM 618 O O . ILE A 1 76 ? 14.210 0.107 -13.071 1.00 91.25 76 ILE A O 1
ATOM 622 N N . TYR A 1 77 ? 14.105 1.257 -11.136 1.00 89.88 77 TYR A N 1
ATOM 623 C CA . TYR A 1 77 ? 14.000 2.579 -11.737 1.00 89.88 77 TYR A CA 1
ATOM 624 C C . TYR A 1 77 ? 15.207 2.894 -12.621 1.00 89.88 77 TYR A C 1
ATOM 626 O O . TYR A 1 77 ? 15.033 3.227 -13.790 1.00 89.88 77 TYR A O 1
ATOM 634 N N . ASP A 1 78 ? 16.425 2.713 -12.108 1.00 88.69 78 ASP A N 1
ATOM 635 C CA . ASP A 1 78 ? 17.664 2.960 -12.849 1.00 88.69 78 ASP A CA 1
ATOM 636 C C . ASP A 1 78 ? 17.788 2.043 -14.074 1.00 88.69 78 ASP A C 1
ATOM 638 O O . ASP A 1 78 ? 18.250 2.467 -15.136 1.00 88.69 78 ASP A O 1
ATOM 642 N N . ALA A 1 79 ? 17.368 0.779 -13.958 1.00 91.94 79 ALA A N 1
ATOM 643 C CA . ALA A 1 79 ? 17.385 -0.165 -15.071 1.00 91.94 79 ALA A CA 1
ATOM 644 C C . ALA A 1 79 ? 16.368 0.209 -16.164 1.00 91.94 79 ALA A C 1
ATOM 646 O O . ALA A 1 79 ? 16.694 0.119 -17.351 1.00 91.94 79 ALA A O 1
ATOM 647 N N . LEU A 1 80 ? 15.172 0.669 -15.781 1.00 93.00 80 LEU A N 1
ATOM 648 C CA . LEU A 1 80 ? 14.150 1.166 -16.706 1.00 93.00 80 LEU A CA 1
ATOM 649 C C . LEU A 1 80 ? 14.543 2.505 -17.340 1.00 93.00 80 LEU A C 1
ATOM 651 O O . LEU A 1 80 ? 14.325 2.686 -18.536 1.00 93.00 80 LEU A O 1
ATOM 655 N N . LEU A 1 81 ? 15.147 3.422 -16.579 1.00 91.94 81 LEU A N 1
ATOM 656 C CA . LEU A 1 81 ? 15.569 4.744 -17.052 1.00 91.94 81 LEU A CA 1
ATOM 657 C C . LEU A 1 81 ? 16.494 4.633 -18.269 1.00 91.94 81 LEU A C 1
ATOM 659 O O . LEU A 1 81 ? 16.308 5.358 -19.239 1.00 91.94 81 LEU A O 1
ATOM 663 N N . LYS A 1 82 ? 17.417 3.660 -18.270 1.00 93.25 82 LYS A N 1
ATOM 664 C CA . LYS A 1 82 ? 18.308 3.365 -19.411 1.00 93.25 82 LYS A CA 1
ATOM 665 C C . LYS A 1 82 ? 17.563 3.017 -20.712 1.00 93.25 82 LYS A C 1
ATOM 667 O O . LYS A 1 82 ? 18.180 3.046 -21.773 1.00 93.25 82 LYS A O 1
ATOM 672 N N . GLN A 1 83 ? 16.292 2.618 -20.631 1.00 94.81 83 GLN A N 1
ATOM 673 C CA . GLN A 1 83 ? 15.467 2.217 -21.778 1.00 94.81 83 GLN A CA 1
ATOM 674 C C . GLN A 1 83 ? 14.530 3.331 -22.270 1.00 94.81 83 GLN A C 1
ATOM 676 O O . GLN A 1 83 ? 13.899 3.179 -23.317 1.00 94.81 83 GLN A O 1
ATOM 681 N N . TYR A 1 84 ? 14.423 4.435 -21.529 1.00 92.88 84 TYR A N 1
ATOM 682 C CA . TYR A 1 84 ? 13.635 5.609 -21.895 1.00 92.88 84 TYR A CA 1
ATOM 683 C C . TYR A 1 84 ? 14.532 6.748 -22.398 1.00 92.88 84 TYR A C 1
ATOM 685 O O . TYR A 1 84 ? 15.731 6.783 -22.135 1.00 92.88 84 TYR A O 1
ATOM 693 N N . ASP A 1 85 ? 13.936 7.704 -23.117 1.00 90.25 85 ASP A N 1
ATOM 694 C CA . ASP A 1 85 ? 14.580 8.993 -23.391 1.00 90.25 85 ASP A CA 1
ATOM 695 C C . ASP A 1 85 ? 14.501 9.874 -22.138 1.00 90.25 85 ASP A C 1
ATOM 697 O O . ASP A 1 85 ? 13.458 10.460 -21.839 1.00 90.25 85 ASP A O 1
ATOM 701 N N . ASP A 1 86 ? 15.606 9.960 -21.401 1.00 85.06 86 ASP A N 1
ATOM 702 C CA . ASP A 1 86 ? 15.720 10.716 -20.150 1.00 85.06 86 ASP A CA 1
ATOM 703 C C . ASP A 1 86 ? 15.605 12.242 -20.324 1.00 85.06 86 ASP A C 1
ATOM 705 O O . ASP A 1 86 ? 15.458 12.967 -19.339 1.00 85.06 86 ASP A O 1
ATOM 709 N N . ASN A 1 87 ? 15.588 12.737 -21.566 1.00 86.81 87 ASN A N 1
ATOM 710 C CA . ASN A 1 87 ? 15.380 14.151 -21.883 1.00 86.81 87 ASN A CA 1
ATOM 711 C C . ASN A 1 87 ? 13.901 14.504 -22.081 1.00 86.81 87 ASN A C 1
ATOM 713 O O . ASN A 1 87 ? 13.561 15.684 -22.200 1.00 86.81 87 ASN A O 1
ATOM 717 N N . SER A 1 88 ? 13.016 13.504 -22.130 1.00 90.81 88 SER A N 1
ATOM 718 C CA . SER A 1 88 ? 11.581 13.697 -22.321 1.00 90.81 88 SER A CA 1
ATOM 719 C C . SER A 1 88 ? 10.839 13.672 -20.978 1.00 90.81 88 SER A C 1
ATOM 721 O O . SER A 1 88 ? 10.753 12.620 -20.338 1.00 90.81 88 SER A O 1
ATOM 723 N N . PRO A 1 89 ? 10.212 14.790 -20.553 1.00 88.25 89 PRO A N 1
ATOM 724 C CA . PRO A 1 89 ? 9.390 14.812 -19.340 1.00 88.25 89 PRO A CA 1
ATOM 725 C C . PRO A 1 89 ? 8.235 13.804 -19.375 1.00 88.25 89 PRO A C 1
ATOM 727 O O . PRO A 1 89 ? 7.825 13.284 -18.340 1.00 88.25 89 PRO A O 1
ATOM 730 N N . GLU A 1 90 ? 7.709 13.514 -20.566 1.00 91.12 90 GLU A N 1
ATOM 731 C CA . GLU A 1 90 ? 6.659 12.514 -20.752 1.00 91.12 90 GLU A CA 1
ATOM 732 C C . GLU A 1 90 ? 7.192 11.092 -20.534 1.00 91.12 90 GLU A C 1
ATOM 734 O O . GLU A 1 90 ? 6.560 10.309 -19.826 1.00 91.12 90 GLU A O 1
ATOM 739 N N . ALA A 1 91 ? 8.3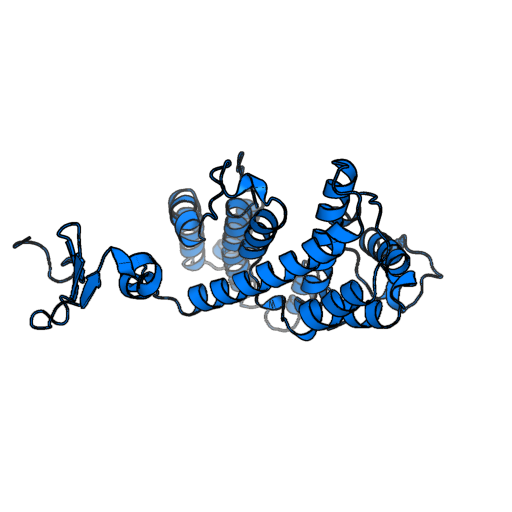82 10.783 -21.059 1.00 91.38 91 ALA A N 1
ATOM 740 C CA . ALA A 1 91 ? 9.021 9.486 -20.858 1.00 91.38 91 ALA A CA 1
ATOM 741 C C . ALA A 1 91 ? 9.348 9.234 -19.380 1.00 91.38 91 ALA A C 1
ATOM 743 O O . ALA A 1 91 ? 9.057 8.157 -18.866 1.00 91.38 91 ALA A O 1
ATOM 744 N N . LEU A 1 92 ? 9.854 10.247 -18.668 1.00 88.00 92 LEU A N 1
ATOM 745 C CA . LEU A 1 92 ? 10.091 10.171 -17.221 1.00 88.00 92 LEU A CA 1
ATOM 746 C C . LEU A 1 92 ? 8.791 9.956 -16.431 1.00 88.00 92 LEU A C 1
ATOM 748 O O . LEU A 1 92 ? 8.762 9.231 -15.436 1.00 88.00 92 LEU A O 1
ATOM 752 N N . ARG A 1 93 ? 7.679 10.538 -16.889 1.00 87.00 93 ARG A N 1
ATOM 753 C CA . ARG A 1 93 ? 6.366 10.303 -16.283 1.00 87.00 93 ARG A CA 1
ATOM 754 C C . ARG A 1 93 ? 5.880 8.869 -16.514 1.00 87.00 93 ARG A C 1
ATOM 756 O O . ARG A 1 93 ? 5.397 8.244 -15.572 1.00 87.00 93 ARG A O 1
ATOM 763 N N . TRP A 1 94 ? 6.024 8.333 -17.727 1.00 93.81 94 TRP A N 1
ATOM 764 C CA . TRP A 1 94 ? 5.699 6.932 -18.018 1.00 93.81 94 TRP A CA 1
ATOM 765 C C . TRP A 1 94 ? 6.569 5.963 -17.221 1.00 93.81 94 TRP A C 1
ATOM 767 O O . TRP A 1 94 ? 6.035 5.007 -16.667 1.00 93.81 94 TRP A O 1
ATOM 777 N N . LEU A 1 95 ? 7.865 6.252 -17.095 1.00 91.94 95 LEU A N 1
ATOM 778 C CA . LEU A 1 95 ? 8.800 5.521 -16.244 1.00 91.94 95 LEU A CA 1
ATOM 779 C C . LEU A 1 95 ? 8.302 5.454 -14.794 1.00 91.94 95 LEU A C 1
ATOM 781 O O . LEU A 1 95 ? 8.214 4.362 -14.231 1.00 91.9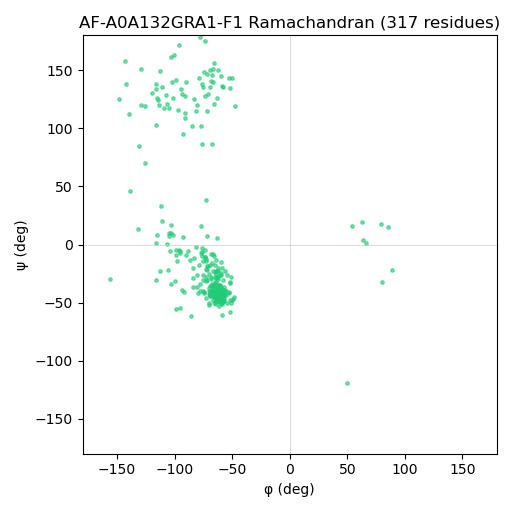4 95 LEU A O 1
ATOM 785 N N . ASN A 1 96 ? 7.917 6.595 -14.212 1.00 86.25 96 ASN A N 1
ATOM 786 C CA . ASN A 1 96 ? 7.375 6.653 -12.852 1.00 86.25 96 ASN A CA 1
ATOM 787 C C . ASN A 1 96 ? 6.131 5.767 -12.701 1.00 86.25 96 ASN A C 1
ATOM 789 O O . ASN A 1 96 ? 6.059 4.953 -11.781 1.00 86.25 96 ASN A O 1
ATOM 793 N N . ILE A 1 97 ? 5.174 5.873 -13.627 1.00 89.69 97 ILE A N 1
ATOM 794 C CA . ILE A 1 97 ? 3.942 5.071 -13.587 1.00 89.69 97 ILE A CA 1
ATOM 795 C C . ILE A 1 97 ? 4.252 3.578 -13.750 1.00 89.69 97 ILE A C 1
ATOM 797 O O . ILE A 1 97 ? 3.714 2.754 -13.010 1.00 89.69 97 ILE A O 1
ATOM 801 N N . LEU A 1 98 ? 5.127 3.213 -14.692 1.00 94.06 98 LEU A N 1
ATOM 802 C CA . LEU A 1 98 ? 5.524 1.827 -14.929 1.00 94.06 98 LEU A CA 1
ATOM 803 C C . LEU A 1 98 ? 6.202 1.224 -13.695 1.00 94.06 98 LEU A C 1
ATOM 805 O O . LEU A 1 98 ? 5.863 0.110 -13.298 1.00 94.06 98 LEU A O 1
ATOM 809 N N . CYS A 1 99 ? 7.107 1.971 -13.059 1.00 91.25 99 CYS A N 1
ATOM 810 C CA . CYS A 1 99 ? 7.779 1.546 -11.837 1.00 91.25 99 CYS A CA 1
ATOM 811 C C . CYS A 1 99 ? 6.767 1.281 -10.711 1.00 91.25 99 CYS A C 1
ATOM 813 O O . CYS A 1 99 ? 6.821 0.228 -10.078 1.00 91.25 99 CYS A O 1
ATOM 815 N N . VAL A 1 100 ? 5.798 2.184 -10.505 1.00 87.81 100 VAL A N 1
ATOM 816 C CA . VAL A 1 100 ? 4.732 1.999 -9.503 1.00 87.81 100 VAL A CA 1
ATOM 817 C C . VAL A 1 100 ? 3.888 0.761 -9.809 1.00 87.81 100 VAL A C 1
ATOM 819 O O . VAL A 1 100 ? 3.604 -0.021 -8.905 1.00 87.81 100 VAL A O 1
ATOM 822 N N . ARG A 1 101 ? 3.520 0.534 -11.075 1.00 93.62 101 ARG A N 1
ATOM 823 C CA . ARG A 1 101 ? 2.733 -0.641 -11.491 1.00 93.62 101 ARG A CA 1
ATOM 824 C C . ARG A 1 101 ? 3.461 -1.959 -11.256 1.00 93.62 101 ARG A C 1
ATOM 826 O O . ARG A 1 101 ? 2.843 -2.913 -10.793 1.00 93.62 101 ARG A O 1
ATOM 833 N N . ILE A 1 102 ? 4.755 -2.016 -11.565 1.00 94.62 102 ILE A N 1
ATOM 834 C CA . ILE A 1 102 ? 5.581 -3.209 -11.343 1.00 94.62 102 ILE A CA 1
ATOM 835 C C . ILE A 1 102 ? 5.681 -3.510 -9.849 1.00 94.62 102 ILE A C 1
ATOM 837 O O . ILE A 1 102 ? 5.402 -4.628 -9.429 1.00 94.62 102 ILE A O 1
ATOM 841 N N . VAL A 1 103 ? 6.014 -2.503 -9.043 1.00 90.19 103 VAL A N 1
ATOM 842 C CA . VAL A 1 103 ? 6.130 -2.648 -7.587 1.00 90.19 103 VAL A CA 1
ATOM 843 C C . VAL A 1 103 ? 4.793 -3.031 -6.951 1.00 90.19 103 VAL A C 1
ATOM 845 O O . VAL A 1 103 ? 4.761 -3.874 -6.060 1.00 90.19 103 VAL A O 1
ATOM 848 N N . PHE A 1 104 ? 3.677 -2.489 -7.444 1.00 90.00 104 PHE A N 1
ATOM 849 C CA . PHE A 1 104 ? 2.348 -2.937 -7.034 1.00 90.00 104 PHE A CA 1
ATOM 850 C C . PHE A 1 104 ? 2.134 -4.427 -7.327 1.00 90.00 104 PHE A C 1
ATOM 852 O O . PHE A 1 104 ? 1.591 -5.128 -6.483 1.00 90.00 104 PHE A O 1
ATOM 859 N N . CYS A 1 105 ? 2.548 -4.921 -8.498 1.00 94.19 105 CYS A N 1
ATOM 860 C CA . CYS A 1 105 ? 2.378 -6.333 -8.848 1.00 94.19 105 CYS A CA 1
ATOM 861 C C . CYS A 1 105 ? 3.219 -7.263 -7.961 1.00 94.19 105 CYS A C 1
ATOM 863 O O . CYS A 1 105 ? 2.714 -8.310 -7.566 1.00 94.19 105 CYS A O 1
ATOM 865 N N . LEU A 1 106 ? 4.445 -6.855 -7.617 1.00 92.75 106 LEU A N 1
ATOM 866 C CA . LEU A 1 106 ? 5.312 -7.561 -6.665 1.00 92.75 106 LEU A CA 1
ATOM 867 C C . LEU A 1 106 ? 4.686 -7.601 -5.262 1.00 92.75 106 LEU A C 1
ATOM 869 O O . LEU A 1 106 ? 4.563 -8.651 -4.647 1.00 92.75 106 LEU A O 1
ATOM 873 N N . TYR A 1 107 ? 4.176 -6.465 -4.783 1.00 88.56 107 TYR A N 1
ATOM 874 C CA . TYR A 1 107 ? 3.444 -6.436 -3.517 1.00 88.56 107 TYR A CA 1
ATOM 875 C C . TYR A 1 107 ? 2.183 -7.303 -3.547 1.00 88.56 107 TYR A C 1
ATOM 877 O O . TYR A 1 107 ? 1.865 -7.983 -2.577 1.00 88.56 107 TYR A O 1
ATOM 885 N N . ALA A 1 108 ? 1.446 -7.278 -4.656 1.00 89.88 108 ALA A N 1
ATOM 886 C CA . ALA A 1 108 ? 0.183 -7.983 -4.788 1.00 89.88 108 ALA A CA 1
ATOM 887 C C . ALA A 1 108 ? 0.344 -9.511 -4.734 1.00 89.88 108 ALA A C 1
ATOM 889 O O . ALA A 1 108 ? -0.541 -10.170 -4.185 1.00 89.88 108 ALA A O 1
ATOM 890 N N . GLU A 1 109 ? 1.431 -10.081 -5.267 1.00 90.50 109 GLU A N 1
ATOM 891 C CA . GLU A 1 109 ? 1.693 -11.527 -5.161 1.00 90.50 109 GLU A CA 1
ATOM 892 C C . GLU A 1 109 ? 2.041 -11.981 -3.740 1.00 90.50 109 GLU A C 1
ATOM 894 O O . GLU A 1 109 ? 1.557 -13.033 -3.314 1.00 90.50 109 GLU A O 1
ATOM 899 N N . ASP A 1 110 ? 2.751 -11.157 -2.970 1.00 87.56 110 ASP A N 1
ATOM 900 C CA . ASP A 1 110 ? 3.143 -11.491 -1.594 1.00 87.56 110 ASP A CA 1
ATOM 901 C C . ASP A 1 110 ? 2.052 -11.181 -0.566 1.00 87.56 110 ASP A C 1
ATOM 903 O O . ASP A 1 110 ? 1.831 -11.934 0.383 1.00 87.56 110 ASP A O 1
ATOM 907 N N . ALA A 1 111 ? 1.304 -10.094 -0.766 1.00 84.38 111 ALA A N 1
ATOM 908 C CA . ALA A 1 111 ? 0.201 -9.698 0.109 1.00 84.38 111 ALA A CA 1
ATOM 909 C C . ALA A 1 111 ? -1.075 -10.539 -0.100 1.00 84.38 111 ALA A C 1
ATOM 911 O O . ALA A 1 111 ? -2.071 -10.339 0.600 1.00 84.38 111 ALA A O 1
ATOM 912 N N . GLY A 1 112 ? -1.071 -11.470 -1.061 1.00 85.50 112 GLY A N 1
ATOM 913 C CA . GLY A 1 112 ? -2.190 -12.373 -1.342 1.00 85.50 112 GLY A CA 1
ATOM 914 C C . GLY A 1 112 ? -3.331 -11.752 -2.154 1.00 85.50 112 GLY A C 1
ATOM 915 O O . GLY A 1 112 ? -4.436 -12.296 -2.172 1.00 85.50 112 GLY A O 1
ATOM 916 N N . VAL A 1 113 ? -3.084 -10.622 -2.827 1.00 88.75 113 VAL A N 1
ATOM 917 C CA . VAL A 1 113 ? -4.015 -10.044 -3.814 1.00 88.75 113 VAL A CA 1
ATOM 918 C C . VAL A 1 113 ? -3.981 -10.870 -5.101 1.00 88.75 113 VAL A C 1
ATOM 920 O O . VAL A 1 113 ? -5.021 -11.162 -5.696 1.00 88.75 113 VAL A O 1
ATOM 923 N N . PHE A 1 114 ? -2.786 -11.271 -5.529 1.00 92.56 114 PHE A N 1
ATOM 924 C CA . PHE A 1 114 ? -2.583 -12.306 -6.536 1.00 92.56 114 PHE A CA 1
ATOM 925 C C . PHE A 1 114 ? -2.328 -13.645 -5.839 1.00 92.56 114 PHE A C 1
ATOM 927 O O . PHE A 1 114 ? -2.181 -13.721 -4.618 1.00 92.56 114 PHE A O 1
ATOM 934 N N . ARG A 1 115 ? -2.289 -14.737 -6.607 1.00 91.06 115 ARG A N 1
ATOM 935 C CA . ARG A 1 115 ? -1.733 -15.986 -6.074 1.00 91.06 115 ARG A CA 1
ATOM 936 C C . ARG A 1 115 ? -0.234 -15.789 -5.827 1.00 91.06 115 ARG A C 1
ATOM 938 O O . ARG A 1 115 ? 0.400 -15.014 -6.538 1.00 91.06 115 ARG A O 1
ATOM 945 N N . HIS A 1 116 ? 0.301 -16.519 -4.853 1.00 89.25 116 HIS A N 1
ATOM 946 C CA . HIS A 1 116 ? 1.731 -16.511 -4.548 1.00 89.25 116 HIS A CA 1
ATOM 947 C C . HIS A 1 116 ? 2.562 -16.777 -5.813 1.00 89.25 116 HIS A C 1
ATOM 949 O O . HIS A 1 116 ? 2.181 -17.644 -6.609 1.00 89.25 116 HIS A O 1
ATOM 955 N N . ASP A 1 117 ? 3.623 -15.991 -6.003 1.00 91.38 117 ASP A N 1
ATOM 956 C CA . ASP A 1 117 ? 4.529 -15.984 -7.161 1.00 91.38 117 ASP A CA 1
ATOM 957 C C . ASP A 1 117 ? 3.846 -15.813 -8.532 1.00 91.38 117 ASP A C 1
ATOM 959 O O . ASP A 1 117 ? 4.425 -16.108 -9.578 1.00 91.38 117 ASP A O 1
ATOM 963 N N . GLN A 1 118 ? 2.585 -15.370 -8.593 1.00 94.75 118 GLN A N 1
ATOM 964 C CA . GLN A 1 118 ? 1.850 -15.341 -9.858 1.00 94.75 118 GLN A CA 1
ATOM 965 C C . GLN A 1 118 ? 2.420 -14.328 -10.855 1.00 94.75 118 GLN A C 1
ATOM 967 O O . GLN A 1 118 ? 2.373 -14.579 -12.063 1.00 94.75 118 GLN A O 1
ATOM 972 N N . PHE A 1 119 ? 2.906 -13.179 -10.385 1.00 96.88 119 PHE A N 1
ATOM 973 C CA . PHE A 1 119 ? 3.510 -12.175 -11.254 1.00 96.88 119 PHE A CA 1
ATOM 974 C C . PHE A 1 119 ? 4.913 -12.617 -11.682 1.00 96.88 119 PHE A C 1
ATOM 976 O O . PHE A 1 119 ? 5.234 -12.529 -12.873 1.00 96.88 119 PHE A O 1
ATOM 983 N N . HIS A 1 120 ? 5.683 -13.203 -10.762 1.00 95.81 120 HIS A N 1
ATOM 984 C CA . HIS A 1 120 ? 6.942 -13.882 -11.063 1.00 95.81 120 HIS A CA 1
ATOM 985 C C . HIS A 1 120 ? 6.788 -14.922 -12.182 1.00 95.81 120 HIS A C 1
ATOM 987 O O . HIS A 1 120 ? 7.425 -14.838 -13.237 1.00 95.81 120 HIS A O 1
ATOM 993 N N . ASP A 1 121 ? 5.898 -15.893 -11.971 1.00 95.12 121 ASP A N 1
ATOM 994 C CA . ASP A 1 121 ? 5.635 -17.012 -12.875 1.00 95.12 121 ASP A CA 1
ATOM 995 C C . ASP A 1 121 ? 5.079 -16.563 -14.220 1.00 95.12 121 ASP A C 1
ATOM 997 O O . ASP A 1 121 ? 5.223 -17.265 -15.226 1.00 95.12 121 ASP A O 1
ATOM 1001 N N . PHE A 1 122 ? 4.390 -15.426 -14.247 1.00 96.56 122 PHE A N 1
ATOM 1002 C CA . PHE A 1 122 ? 3.919 -14.824 -15.480 1.00 96.56 122 PHE A CA 1
ATOM 1003 C C . PHE A 1 122 ? 5.093 -14.272 -16.290 1.00 96.56 122 PHE A C 1
ATOM 1005 O O . PHE A 1 122 ? 5.244 -14.636 -17.456 1.00 96.56 122 PHE A O 1
ATOM 1012 N N . LEU A 1 123 ? 5.949 -13.448 -15.679 1.00 96.12 123 LEU A N 1
ATOM 1013 C CA . LEU A 1 123 ? 7.089 -12.827 -16.355 1.00 96.12 123 LEU A CA 1
ATOM 1014 C C . LEU A 1 123 ? 8.170 -13.836 -16.766 1.00 96.12 123 LEU A C 1
ATOM 1016 O O . LEU A 1 123 ? 8.781 -13.679 -17.824 1.00 96.12 123 LEU A O 1
ATOM 1020 N N . SER A 1 124 ? 8.394 -14.889 -15.977 1.00 95.50 124 SER A N 1
ATOM 1021 C CA . SER A 1 124 ? 9.443 -15.886 -16.236 1.00 95.50 124 SER A CA 1
ATOM 1022 C C . SER A 1 124 ? 9.259 -16.649 -17.557 1.00 95.50 124 SER A C 1
ATOM 1024 O O . SER A 1 124 ? 10.239 -17.126 -18.134 1.00 95.50 124 SER A O 1
ATOM 1026 N N . ARG A 1 125 ? 8.024 -16.711 -18.075 1.00 94.50 125 ARG A N 1
ATOM 1027 C CA . ARG A 1 125 ? 7.647 -17.416 -19.315 1.00 94.50 125 ARG A CA 1
ATOM 1028 C C . ARG A 1 125 ? 7.987 -16.669 -20.598 1.00 94.50 125 ARG A C 1
ATOM 1030 O O . ARG A 1 125 ? 7.965 -17.287 -21.661 1.00 94.50 125 ARG A O 1
ATOM 1037 N N . TYR A 1 126 ? 8.232 -15.367 -20.515 1.00 95.31 126 TYR A N 1
ATOM 1038 C CA . TYR A 1 126 ? 8.491 -14.526 -21.678 1.00 95.31 126 TYR A CA 1
ATOM 1039 C C . TYR A 1 126 ? 9.983 -14.249 -21.807 1.00 95.31 126 TYR A C 1
ATOM 1041 O O . TYR A 1 126 ? 10.668 -13.995 -20.813 1.00 95.31 126 TYR A O 1
ATOM 1049 N N . ASP A 1 127 ? 10.498 -14.271 -23.032 1.00 96.38 127 ASP A N 1
ATOM 1050 C CA . ASP A 1 127 ? 11.817 -13.715 -23.323 1.00 96.38 127 ASP A CA 1
ATOM 1051 C C . ASP A 1 127 ? 11.796 -12.196 -23.101 1.00 96.38 127 ASP A C 1
ATOM 1053 O O . ASP A 1 127 ? 10.733 -11.572 -23.145 1.00 96.38 127 ASP A O 1
ATOM 1057 N N . ALA A 1 128 ? 12.960 -11.590 -22.838 1.00 95.31 128 ALA A N 1
ATOM 1058 C CA . ALA A 1 128 ? 13.046 -10.163 -22.515 1.00 95.31 128 ALA A CA 1
ATOM 1059 C C . ALA A 1 128 ? 12.339 -9.278 -23.563 1.00 95.31 128 ALA A C 1
ATOM 1061 O O . ALA A 1 128 ? 11.572 -8.389 -23.198 1.00 95.31 128 ALA A O 1
ATOM 1062 N N . ASP A 1 129 ? 12.489 -9.605 -24.849 1.00 94.31 129 ASP A N 1
ATOM 1063 C CA . ASP A 1 129 ? 11.878 -8.877 -25.970 1.00 94.31 129 ASP A CA 1
ATOM 1064 C C . ASP A 1 129 ? 10.333 -8.912 -25.970 1.00 94.31 129 ASP A C 1
ATOM 1066 O O . ASP A 1 129 ? 9.686 -8.032 -26.543 1.00 94.31 129 ASP A O 1
ATOM 1070 N N . ASP A 1 130 ? 9.720 -9.902 -25.312 1.00 96.44 130 ASP A N 1
ATOM 1071 C CA . ASP A 1 130 ? 8.265 -10.069 -25.250 1.00 96.44 130 ASP A CA 1
ATOM 1072 C C . ASP A 1 130 ? 7.640 -9.507 -23.960 1.00 96.44 130 ASP A C 1
ATOM 1074 O O . ASP A 1 130 ? 6.422 -9.294 -23.912 1.00 96.44 130 ASP A O 1
ATOM 1078 N N . ILE A 1 131 ? 8.444 -9.197 -22.931 1.00 96.81 131 ILE A N 1
ATOM 1079 C CA . ILE A 1 131 ? 7.947 -8.703 -21.632 1.00 96.81 131 ILE A CA 1
ATOM 1080 C C . ILE A 1 131 ? 7.136 -7.419 -21.789 1.00 96.81 131 ILE A C 1
ATOM 1082 O O . ILE A 1 131 ? 6.097 -7.269 -21.146 1.00 96.81 131 ILE A O 1
ATOM 1086 N N . ARG A 1 132 ? 7.559 -6.511 -22.677 1.00 96.75 132 ARG A N 1
ATOM 1087 C CA . ARG A 1 132 ? 6.822 -5.271 -22.959 1.00 96.75 132 ARG A CA 1
ATOM 1088 C C . ARG A 1 132 ? 5.350 -5.560 -23.270 1.00 96.75 132 ARG A C 1
ATOM 1090 O O . ARG A 1 132 ? 4.464 -4.941 -22.686 1.00 96.75 132 ARG A O 1
ATOM 1097 N N . ARG A 1 133 ? 5.096 -6.496 -24.191 1.00 96.44 133 ARG A N 1
ATOM 1098 C CA . ARG A 1 133 ? 3.738 -6.866 -24.622 1.00 96.44 133 ARG A CA 1
ATOM 1099 C C . ARG A 1 133 ? 2.991 -7.589 -23.511 1.00 96.44 133 ARG A C 1
ATOM 1101 O O . ARG A 1 133 ? 1.842 -7.258 -23.248 1.00 96.44 133 ARG A O 1
ATOM 1108 N N . ALA A 1 134 ? 3.663 -8.513 -22.828 1.00 96.69 134 ALA A N 1
ATOM 1109 C CA . ALA A 1 134 ? 3.082 -9.244 -21.709 1.00 96.69 134 ALA A CA 1
ATOM 1110 C C . ALA A 1 134 ? 2.601 -8.302 -20.589 1.00 96.69 134 ALA A C 1
ATOM 1112 O O . ALA A 1 134 ? 1.498 -8.472 -20.075 1.00 96.69 134 ALA A O 1
ATOM 1113 N N . LEU A 1 135 ? 3.387 -7.274 -20.245 1.00 97.12 135 LEU A N 1
ATOM 1114 C CA . LEU A 1 135 ? 2.996 -6.256 -19.267 1.00 97.12 135 LEU A CA 1
ATOM 1115 C C . LEU A 1 135 ? 1.841 -5.382 -19.760 1.00 97.12 135 LEU A C 1
ATOM 1117 O O . LEU A 1 135 ? 0.942 -5.090 -18.976 1.00 97.12 135 LEU A O 1
ATOM 1121 N N . SER A 1 136 ? 1.832 -4.984 -21.039 1.00 96.56 136 SER A N 1
ATOM 1122 C CA . SER A 1 136 ? 0.692 -4.254 -21.615 1.00 96.56 136 SER A CA 1
ATOM 1123 C C . SER A 1 136 ? -0.610 -5.051 -21.484 1.00 96.56 136 SER A C 1
ATOM 1125 O O . SER A 1 136 ? -1.592 -4.520 -20.965 1.00 96.56 136 SER A O 1
ATOM 1127 N N . ASP A 1 137 ? -0.591 -6.329 -21.870 1.00 95.88 137 ASP A N 1
ATOM 1128 C CA . ASP A 1 137 ? -1.752 -7.221 -21.776 1.00 95.88 137 ASP A CA 1
ATOM 1129 C C . ASP A 1 137 ? -2.191 -7.415 -20.313 1.00 95.88 137 ASP A C 1
ATOM 1131 O O . ASP A 1 137 ? -3.381 -7.372 -19.995 1.00 95.88 137 ASP A O 1
ATOM 1135 N N . LEU A 1 138 ? -1.233 -7.596 -19.396 1.00 96.81 138 LEU A N 1
ATOM 1136 C CA . LEU A 1 138 ? -1.515 -7.734 -17.969 1.00 96.81 138 LEU A CA 1
ATOM 1137 C C . LEU A 1 138 ? -2.174 -6.474 -17.396 1.00 96.81 138 LEU A C 1
ATOM 1139 O O . LEU A 1 138 ? -3.177 -6.575 -16.692 1.00 96.81 138 LEU A O 1
ATOM 1143 N N . PHE A 1 139 ? -1.646 -5.287 -17.693 1.00 96.62 139 PHE A N 1
ATOM 1144 C CA . PHE A 1 139 ? -2.191 -4.034 -17.169 1.00 96.62 139 PHE A CA 1
ATOM 1145 C C . PHE A 1 139 ? -3.603 -3.758 -17.690 1.00 96.62 139 PHE A C 1
ATOM 1147 O O . PHE A 1 139 ? -4.453 -3.301 -16.925 1.00 96.62 139 PHE A O 1
ATOM 1154 N N . GLU A 1 140 ? -3.897 -4.111 -18.943 1.00 95.12 140 GLU A N 1
ATOM 1155 C CA . GLU A 1 140 ? -5.265 -4.065 -19.465 1.00 95.12 140 GLU A CA 1
ATOM 1156 C C . G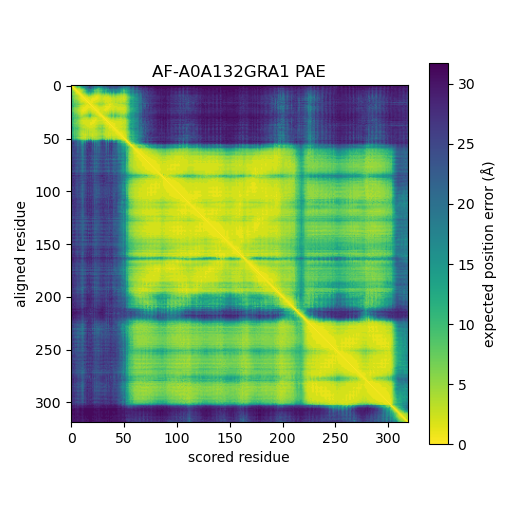LU A 1 140 ? -6.195 -4.996 -18.671 1.00 95.12 140 GLU A C 1
ATOM 1158 O O . GLU A 1 140 ? -7.299 -4.604 -18.285 1.00 95.12 140 GLU A O 1
ATOM 1163 N N . VAL A 1 141 ? -5.744 -6.214 -18.360 1.00 95.56 141 VAL A N 1
ATOM 1164 C CA . VAL A 1 141 ? -6.514 -7.183 -17.568 1.00 95.56 141 VAL A CA 1
ATOM 1165 C C . VAL A 1 141 ? -6.771 -6.683 -16.144 1.00 95.56 141 VAL A C 1
ATOM 1167 O O . VAL A 1 141 ? -7.904 -6.795 -15.662 1.00 95.56 141 VAL A O 1
ATOM 1170 N N . LEU A 1 142 ? -5.770 -6.093 -15.487 1.00 95.50 142 LEU A N 1
ATOM 1171 C CA . LEU A 1 142 ? -5.905 -5.505 -14.148 1.00 95.50 142 LEU A CA 1
ATOM 1172 C C . LEU A 1 142 ? -6.875 -4.308 -14.136 1.00 95.50 142 LEU A C 1
ATOM 1174 O O . LEU A 1 142 ? -7.572 -4.092 -13.143 1.00 95.50 142 LEU A O 1
ATOM 1178 N N . ASN A 1 143 ? -6.998 -3.596 -15.263 1.00 95.50 143 ASN A N 1
ATOM 1179 C CA . ASN A 1 143 ? -7.951 -2.501 -15.468 1.00 95.50 143 ASN A CA 1
ATOM 1180 C C . ASN A 1 143 ? -9.337 -2.946 -15.988 1.00 95.50 143 ASN A C 1
ATOM 1182 O O . ASN A 1 143 ? -10.254 -2.133 -16.100 1.00 95.50 143 ASN A O 1
ATOM 1186 N N . THR A 1 144 ? -9.533 -4.227 -16.312 1.00 94.62 144 THR A N 1
ATOM 1187 C CA . THR A 1 144 ? -10.782 -4.702 -16.927 1.00 94.62 144 THR A CA 1
ATOM 1188 C C . THR A 1 144 ? -11.606 -5.547 -15.950 1.00 94.62 144 THR A C 1
ATOM 1190 O O . THR A 1 144 ? -11.158 -6.639 -15.572 1.00 94.62 144 THR A O 1
ATOM 1193 N N . PRO A 1 145 ? -12.837 -5.116 -15.588 1.00 94.50 145 PRO A N 1
ATOM 1194 C CA . PRO A 1 145 ? -13.765 -5.912 -14.784 1.00 94.50 145 PRO A CA 1
ATOM 1195 C C . PRO A 1 145 ? -13.990 -7.311 -15.363 1.00 94.50 145 PRO A C 1
ATOM 1197 O O . PRO A 1 145 ? -14.061 -7.474 -16.584 1.00 94.50 145 PRO A O 1
ATOM 1200 N N . LEU A 1 146 ? -14.129 -8.319 -14.496 1.00 93.12 146 LEU A N 1
ATOM 1201 C CA . LEU A 1 146 ? -14.165 -9.739 -14.876 1.00 93.12 146 LEU A CA 1
ATOM 1202 C C . LEU A 1 146 ? -15.206 -10.044 -15.964 1.00 93.12 146 LEU A C 1
ATOM 1204 O O . LEU A 1 146 ? -14.925 -10.772 -16.913 1.00 93.12 146 LEU A O 1
ATOM 1208 N N . GLU A 1 147 ? -16.389 -9.447 -15.860 1.00 94.38 147 GLU A N 1
ATOM 1209 C CA . GLU A 1 147 ? -17.512 -9.602 -16.783 1.00 94.38 147 GLU A CA 1
ATOM 1210 C C . GLU A 1 147 ? -17.300 -8.940 -18.153 1.00 94.38 147 GLU A C 1
ATOM 1212 O O . GLU A 1 147 ? -17.985 -9.289 -19.116 1.00 94.38 147 GLU A O 1
ATOM 1217 N N . LYS A 1 148 ? -16.351 -8.002 -18.252 1.00 94.69 148 LYS A N 1
ATOM 1218 C CA . LYS A 1 148 ? -15.992 -7.302 -19.495 1.00 94.69 148 LYS A CA 1
ATOM 1219 C C . LYS A 1 148 ? -14.801 -7.936 -20.215 1.00 94.69 148 LYS A C 1
ATOM 1221 O O . LYS A 1 148 ? -14.499 -7.541 -21.339 1.00 94.69 148 LYS A O 1
ATOM 1226 N N . ARG A 1 149 ? -14.128 -8.915 -19.602 1.00 94.75 149 ARG A N 1
ATOM 1227 C CA . ARG A 1 149 ? -12.966 -9.585 -20.199 1.00 94.75 149 ARG A CA 1
ATOM 1228 C C . ARG A 1 149 ? -13.366 -10.459 -21.387 1.00 94.75 149 ARG A C 1
ATOM 1230 O O . ARG A 1 149 ? -14.452 -11.040 -21.437 1.00 94.75 149 ARG A O 1
ATOM 1237 N N . SER A 1 150 ? -12.447 -10.594 -22.342 1.00 94.44 150 SER A N 1
ATOM 1238 C CA . SER A 1 150 ? -12.623 -11.488 -23.490 1.00 94.44 150 SER A CA 1
ATOM 1239 C C . SER A 1 150 ? -12.826 -12.940 -23.044 1.00 94.44 150 SER A C 1
ATOM 1241 O O . SER A 1 150 ? -12.081 -13.462 -22.216 1.00 94.44 150 SER A O 1
ATOM 1243 N N . LYS A 1 151 ? -13.782 -13.639 -23.669 1.00 93.56 151 LYS A N 1
ATOM 1244 C CA . LYS A 1 151 ? -14.006 -15.085 -23.459 1.00 93.56 151 LYS A CA 1
ATOM 1245 C C . LYS A 1 151 ? -12.837 -15.954 -23.930 1.00 93.56 151 LYS A C 1
ATOM 1247 O O . LYS A 1 151 ? -12.766 -17.119 -23.555 1.00 93.56 151 LYS A O 1
ATOM 1252 N N . TYR A 1 152 ? -11.961 -15.391 -24.760 1.00 94.88 152 TYR A N 1
ATOM 1253 C CA . TYR A 1 152 ? -10.782 -16.051 -25.317 1.00 94.88 152 TYR A CA 1
ATOM 1254 C C . TYR A 1 152 ? -9.481 -15.589 -24.646 1.00 94.88 152 TYR A C 1
ATOM 1256 O O . TYR A 1 152 ? -8.402 -15.885 -25.155 1.00 94.88 152 TYR A O 1
ATOM 1264 N N . LEU A 1 153 ? -9.569 -14.839 -23.539 1.00 94.56 153 LEU A N 1
ATOM 1265 C CA . LEU A 1 153 ? -8.400 -14.457 -22.750 1.00 94.56 153 LEU A CA 1
ATOM 1266 C C . LEU A 1 153 ? -7.666 -15.720 -22.281 1.00 94.56 153 LEU A C 1
ATOM 1268 O O . LEU A 1 153 ? -8.301 -16.679 -21.836 1.00 94.56 153 LEU A O 1
ATOM 1272 N N . LYS A 1 154 ? -6.336 -15.719 -22.389 1.00 93.38 154 LYS A N 1
ATOM 1273 C CA . LYS A 1 154 ? -5.509 -16.841 -21.939 1.00 93.38 154 LYS A CA 1
ATOM 1274 C C . LYS A 1 154 ? -5.704 -17.084 -20.439 1.00 93.38 154 LYS A C 1
ATOM 1276 O O . LYS A 1 154 ? -5.903 -16.147 -19.669 1.00 93.38 154 LYS A O 1
ATOM 1281 N N . GLU A 1 155 ? -5.654 -18.349 -20.027 1.00 90.31 155 GLU A N 1
ATOM 1282 C CA . GLU A 1 155 ? -5.954 -18.748 -18.644 1.00 90.31 155 GLU A CA 1
ATOM 1283 C C . GLU A 1 155 ? -4.950 -18.196 -17.616 1.00 90.31 155 GLU A C 1
ATOM 1285 O O . GLU A 1 155 ? -5.324 -17.940 -16.475 1.00 90.31 155 GLU A O 1
ATOM 1290 N N . ASP A 1 156 ? -3.699 -17.957 -18.014 1.00 89.38 156 ASP A N 1
ATOM 1291 C CA . ASP A 1 156 ? -2.682 -17.322 -17.168 1.00 89.38 156 ASP A CA 1
ATOM 1292 C C . ASP A 1 156 ? -3.024 -15.859 -16.841 1.00 89.38 156 ASP A C 1
ATOM 1294 O O . ASP A 1 156 ? -2.990 -15.471 -15.675 1.00 89.38 156 ASP A O 1
ATOM 1298 N N . LEU A 1 157 ? -3.447 -15.078 -17.837 1.00 94.12 157 LEU A N 1
ATOM 1299 C CA . LEU A 1 157 ? -3.925 -13.704 -17.660 1.00 94.12 157 LEU A CA 1
ATOM 1300 C C . LEU A 1 157 ? -5.273 -13.651 -16.934 1.00 94.12 157 LEU A C 1
ATOM 1302 O O . LEU A 1 157 ? -5.494 -12.826 -16.051 1.00 94.12 157 LEU A O 1
ATOM 1306 N N . LYS A 1 158 ? -6.188 -14.561 -17.267 1.00 93.69 158 LYS A N 1
ATOM 1307 C CA . LYS A 1 158 ? -7.527 -14.625 -16.668 1.00 93.69 158 LYS A CA 1
ATOM 1308 C C . LYS A 1 158 ? -7.498 -14.850 -15.156 1.00 93.69 158 LYS A C 1
ATOM 1310 O O . LYS A 1 158 ? -8.437 -14.438 -14.477 1.00 93.69 158 LYS A O 1
ATOM 1315 N N . ALA A 1 159 ? -6.439 -15.476 -14.645 1.00 93.00 159 ALA A N 1
ATOM 1316 C CA . ALA A 1 159 ? -6.250 -15.732 -13.225 1.00 93.00 159 ALA A CA 1
ATOM 1317 C C . ALA A 1 159 ? -5.907 -14.479 -12.397 1.00 93.00 159 ALA A C 1
ATOM 1319 O O . ALA A 1 159 ? -5.934 -14.562 -11.173 1.00 93.00 159 ALA A O 1
ATOM 1320 N N . PHE A 1 160 ? -5.564 -13.341 -13.011 1.00 95.88 160 PHE A N 1
ATOM 1321 C CA . PHE A 1 160 ? -5.337 -12.091 -12.276 1.00 95.88 160 PHE A CA 1
ATOM 1322 C C . PHE A 1 160 ? -6.666 -11.411 -11.906 1.00 95.88 160 PHE A C 1
ATOM 1324 O O . PHE A 1 160 ? -7.606 -11.442 -12.705 1.00 95.88 160 PHE A O 1
ATOM 1331 N N . PRO A 1 161 ? -6.790 -10.773 -10.731 1.00 94.25 161 PRO A N 1
ATOM 1332 C CA . PRO A 1 161 ? -8.012 -10.080 -10.324 1.00 94.25 161 PRO A CA 1
ATOM 1333 C C . PRO A 1 161 ? -8.210 -8.764 -11.093 1.00 94.25 161 PRO A C 1
ATOM 1335 O O . PRO A 1 161 ? -7.374 -8.356 -11.897 1.00 94.25 161 PRO A O 1
ATOM 1338 N N . TYR A 1 162 ? -9.347 -8.108 -10.870 1.00 92.81 162 TYR A N 1
ATOM 1339 C CA . TYR A 1 162 ? -9.568 -6.714 -11.259 1.00 92.81 162 TYR A CA 1
ATOM 1340 C C . TYR A 1 162 ? -9.237 -5.813 -10.064 1.00 92.81 162 TYR A C 1
ATOM 1342 O O . TYR A 1 162 ? -9.676 -6.108 -8.956 1.00 92.81 162 TYR A O 1
ATOM 1350 N N . THR A 1 163 ? -8.491 -4.724 -10.268 1.00 86.75 163 THR A N 1
ATOM 1351 C CA . THR A 1 163 ? -7.949 -3.896 -9.171 1.00 86.75 163 THR A CA 1
ATOM 1352 C C . THR A 1 163 ? -8.587 -2.504 -9.095 1.00 86.75 163 THR A C 1
ATOM 1354 O O . THR A 1 163 ? -7.914 -1.526 -8.778 1.00 86.75 163 THR A O 1
ATOM 1357 N N . ASN A 1 164 ? -9.873 -2.377 -9.440 1.00 76.81 164 ASN A N 1
ATOM 1358 C CA . ASN A 1 164 ? -10.627 -1.109 -9.482 1.00 76.81 164 ASN A CA 1
ATOM 1359 C C . ASN A 1 164 ? -10.136 -0.064 -10.503 1.00 76.81 164 ASN A C 1
ATOM 1361 O O . ASN A 1 164 ? -10.689 1.032 -10.574 1.00 76.81 164 ASN A O 1
ATOM 1365 N N . GLY A 1 165 ? -9.139 -0.408 -11.318 1.00 71.00 165 GLY A N 1
ATOM 1366 C CA . GLY A 1 165 ? -8.728 0.333 -12.507 1.00 71.00 165 GLY A CA 1
ATOM 1367 C C . GLY A 1 165 ? -7.852 1.565 -12.285 1.00 71.00 165 GLY A C 1
ATOM 1368 O O . GLY A 1 165 ? -6.965 1.790 -13.092 1.00 71.00 165 GLY A O 1
ATOM 1369 N N . GLY A 1 166 ? -7.987 2.307 -11.182 1.00 81.69 166 GLY A N 1
ATOM 1370 C CA . GLY A 1 166 ? -7.333 3.622 -11.027 1.00 81.69 166 GLY A CA 1
ATOM 1371 C C . GLY A 1 166 ? -5.824 3.662 -11.338 1.00 81.69 166 GLY A C 1
ATOM 1372 O O . GLY A 1 166 ? -5.376 4.495 -12.120 1.00 81.69 166 GLY A O 1
ATOM 1373 N N . LEU A 1 167 ? -5.029 2.724 -10.806 1.00 86.25 167 LEU A N 1
ATOM 1374 C CA . LEU A 1 167 ? -3.581 2.666 -11.076 1.00 86.25 167 LEU A CA 1
ATOM 1375 C C . LEU A 1 167 ? -3.246 2.272 -12.532 1.00 86.25 167 LEU A C 1
ATOM 1377 O O . LEU A 1 167 ? -2.195 2.644 -13.064 1.00 86.25 167 LEU A O 1
ATOM 1381 N N . PHE A 1 168 ? -4.129 1.517 -13.185 1.00 92.81 168 PHE A N 1
ATOM 1382 C CA . PHE A 1 168 ? -3.930 0.920 -14.510 1.00 92.81 168 PHE A CA 1
ATOM 1383 C C . PHE A 1 168 ? -4.736 1.607 -15.625 1.00 92.81 168 PHE A C 1
ATOM 1385 O O . PHE A 1 168 ? -4.634 1.207 -16.780 1.00 92.81 168 PHE A O 1
ATOM 1392 N N . GLU A 1 169 ? -5.502 2.649 -15.296 1.00 90.19 169 GLU A N 1
ATOM 1393 C CA . GLU A 1 169 ? -6.393 3.350 -16.225 1.00 90.19 169 GLU A CA 1
ATOM 1394 C C . GLU A 1 169 ? -5.615 4.107 -17.300 1.00 90.19 169 GLU A C 1
ATOM 1396 O O . GLU A 1 169 ? -5.981 4.110 -18.475 1.00 90.19 169 GLU A O 1
ATOM 1401 N N . GLU A 1 170 ? -4.510 4.731 -16.898 1.00 90.00 170 GLU A N 1
ATOM 1402 C CA . GLU A 1 170 ? -3.706 5.535 -17.798 1.00 90.00 170 GLU A CA 1
ATOM 1403 C C . GLU A 1 170 ? -2.894 4.678 -18.785 1.00 90.00 170 GLU A C 1
ATOM 1405 O O . GLU A 1 170 ? -2.118 3.796 -18.399 1.00 90.00 170 GLU A O 1
ATOM 1410 N N . ALA A 1 171 ? -3.013 4.989 -20.075 1.00 90.81 171 ALA A N 1
ATOM 1411 C CA . ALA A 1 171 ? -2.140 4.433 -21.097 1.00 90.81 171 ALA A CA 1
ATOM 1412 C C . ALA A 1 171 ?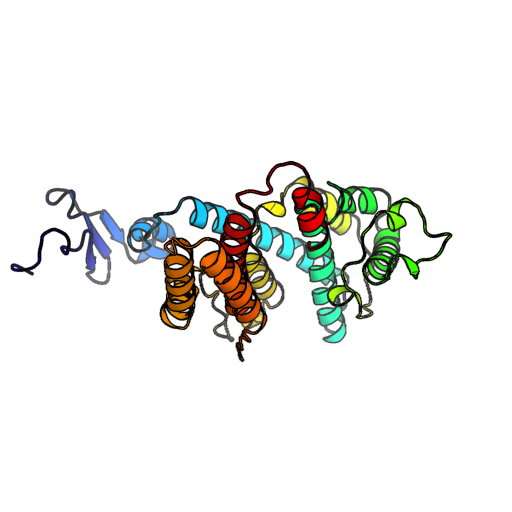 -0.727 5.027 -20.977 1.00 90.81 171 ALA A C 1
ATOM 1414 O O . ALA A 1 171 ? -0.552 6.246 -20.936 1.00 90.81 171 ALA A O 1
ATOM 1415 N N . ILE A 1 172 ? 0.281 4.156 -20.951 1.00 93.94 172 ILE A N 1
ATOM 1416 C CA . ILE A 1 172 ? 1.696 4.534 -20.890 1.00 93.94 172 ILE A CA 1
ATOM 1417 C C . ILE A 1 172 ? 2.474 3.804 -21.978 1.00 93.94 172 ILE A C 1
ATOM 1419 O O . ILE A 1 172 ? 2.127 2.677 -22.338 1.00 93.94 172 ILE A O 1
ATOM 1423 N N . GLU A 1 173 ? 3.553 4.414 -22.460 1.00 95.19 173 GLU A N 1
ATOM 1424 C CA . GLU A 1 173 ? 4.509 3.712 -23.312 1.00 95.19 173 GLU A CA 1
ATOM 1425 C C . GLU A 1 173 ? 5.446 2.886 -22.428 1.00 95.19 173 GLU A C 1
ATOM 1427 O O . GLU A 1 173 ? 6.137 3.430 -21.568 1.00 95.19 173 GLU A O 1
ATOM 1432 N N . ILE A 1 174 ? 5.461 1.570 -22.633 1.00 96.69 174 ILE A N 1
ATOM 1433 C CA . ILE A 1 174 ? 6.376 0.635 -21.964 1.00 96.69 174 ILE A CA 1
ATOM 1434 C C . ILE A 1 174 ? 7.600 0.447 -22.877 1.00 96.69 174 ILE A C 1
ATOM 1436 O O . ILE A 1 174 ? 7.414 0.179 -24.071 1.00 96.69 174 ILE A O 1
ATOM 1440 N N . PRO A 1 175 ? 8.843 0.581 -22.376 1.00 95.44 175 PRO A N 1
ATOM 1441 C CA . PRO A 1 175 ? 10.027 0.501 -23.212 1.00 95.44 175 PRO A CA 1
ATOM 1442 C C . PRO A 1 175 ? 10.335 -0.968 -23.529 1.00 95.44 175 PRO A C 1
ATOM 1444 O O . PRO A 1 175 ? 9.640 -1.882 -23.077 1.00 95.44 175 PRO A O 1
ATOM 1447 N N . GLN A 1 176 ? 11.376 -1.216 -24.322 1.00 95.25 176 GLN A N 1
ATOM 1448 C CA . GLN A 1 176 ? 11.871 -2.582 -24.483 1.00 95.25 176 GLN A CA 1
ATOM 1449 C C . GLN A 1 176 ? 12.574 -3.053 -23.213 1.00 95.25 176 GLN A C 1
ATOM 1451 O O . GLN A 1 176 ? 13.193 -2.263 -22.500 1.00 95.25 176 GLN A O 1
ATOM 1456 N N . PHE A 1 177 ? 12.460 -4.347 -22.934 1.00 96.19 177 PHE A N 1
ATOM 1457 C CA . PHE A 1 177 ? 13.093 -4.966 -21.780 1.00 96.19 177 PHE A CA 1
ATOM 1458 C C . PHE A 1 177 ? 14.387 -5.646 -22.207 1.00 96.19 177 PHE A C 1
ATOM 1460 O O . PHE A 1 177 ? 14.473 -6.252 -23.270 1.00 96.19 177 PHE A O 1
ATOM 1467 N N . THR A 1 178 ? 15.402 -5.545 -21.356 1.00 95.62 178 THR A N 1
ATOM 1468 C CA . THR A 1 178 ? 16.670 -6.257 -21.520 1.00 95.62 178 THR A CA 1
ATOM 1469 C C . THR A 1 178 ? 16.699 -7.482 -20.616 1.00 95.62 178 THR A C 1
ATOM 1471 O O . THR A 1 178 ? 15.943 -7.570 -19.644 1.00 95.62 178 THR A O 1
ATOM 1474 N N . GLU A 1 179 ? 17.614 -8.414 -20.883 1.00 94.81 179 GLU A N 1
ATOM 1475 C CA . GLU A 1 179 ? 17.823 -9.550 -19.978 1.00 94.81 179 GLU A CA 1
ATOM 1476 C C . GLU A 1 179 ? 18.264 -9.078 -18.578 1.00 94.81 179 GLU A C 1
ATOM 1478 O O . GLU A 1 179 ? 17.818 -9.625 -17.578 1.00 94.81 179 GLU A O 1
ATOM 1483 N N . GLU A 1 180 ? 19.055 -8.000 -18.483 1.00 92.69 180 GLU A N 1
ATOM 1484 C CA . GLU A 1 180 ? 19.418 -7.362 -17.203 1.00 92.69 180 GLU A CA 1
ATOM 1485 C C . GLU A 1 180 ? 18.173 -6.918 -16.421 1.00 92.69 180 GLU A C 1
ATOM 1487 O O . GLU A 1 180 ? 18.043 -7.209 -15.230 1.00 92.69 180 GLU A O 1
ATOM 1492 N N . LEU A 1 181 ? 17.230 -6.249 -17.090 1.00 93.06 181 LEU A N 1
ATOM 1493 C CA . LEU A 1 181 ? 15.996 -5.780 -16.465 1.00 93.06 181 LEU A CA 1
ATOM 1494 C C . LEU A 1 181 ? 15.094 -6.951 -16.052 1.00 93.06 181 LEU A C 1
ATOM 1496 O O . LEU A 1 181 ? 14.571 -6.955 -14.939 1.00 93.06 181 LEU A O 1
ATOM 1500 N N . LYS A 1 182 ? 14.967 -7.978 -16.901 1.00 95.12 182 LYS A N 1
ATOM 1501 C CA . LYS A 1 182 ? 14.241 -9.212 -16.568 1.00 95.12 182 LYS A CA 1
ATOM 1502 C C . LYS A 1 182 ? 14.817 -9.877 -15.315 1.00 95.12 182 LYS A C 1
ATOM 1504 O O . LYS A 1 182 ? 14.061 -10.207 -14.404 1.00 95.12 182 LYS A O 1
ATOM 1509 N N . GLN A 1 183 ? 16.138 -10.044 -15.242 1.00 92.75 183 GLN A N 1
ATOM 1510 C CA . GLN A 1 183 ? 16.798 -10.648 -14.080 1.00 92.75 183 GLN A CA 1
ATOM 1511 C C . GLN A 1 183 ? 16.633 -9.796 -12.819 1.00 92.75 183 GLN A C 1
ATOM 1513 O O . GLN A 1 183 ? 16.390 -10.344 -11.748 1.00 92.75 183 GLN A O 1
ATOM 1518 N N . THR A 1 184 ? 16.689 -8.467 -12.949 1.00 91.88 184 THR A N 1
ATOM 1519 C CA . THR A 1 184 ? 16.449 -7.546 -11.827 1.00 91.88 184 THR A CA 1
ATOM 1520 C C . THR A 1 184 ? 15.052 -7.754 -11.238 1.00 91.88 184 THR A C 1
ATOM 1522 O O . THR A 1 184 ? 14.904 -7.820 -10.021 1.00 91.88 184 THR A O 1
ATOM 1525 N N . LEU A 1 185 ? 14.031 -7.913 -12.086 1.00 93.62 185 LEU A N 1
ATOM 1526 C CA . LEU A 1 185 ? 12.661 -8.154 -11.634 1.00 93.62 185 LEU A CA 1
ATOM 1527 C C . LEU A 1 185 ? 12.474 -9.545 -11.026 1.00 93.62 185 LEU A C 1
ATOM 1529 O O . LEU A 1 185 ? 11.938 -9.664 -9.930 1.00 93.62 185 LEU A O 1
ATOM 1533 N N . LEU A 1 186 ? 12.916 -10.593 -11.719 1.00 93.38 186 LEU A N 1
ATOM 1534 C CA . LEU A 1 186 ? 12.658 -11.966 -11.287 1.00 93.38 186 LEU A CA 1
ATOM 1535 C C . LEU A 1 186 ? 13.486 -12.353 -10.060 1.00 93.38 186 LEU A C 1
ATOM 1537 O O . LEU A 1 186 ? 12.945 -12.922 -9.119 1.00 93.38 186 LEU A O 1
ATOM 1541 N N . GLN A 1 187 ? 14.783 -12.046 -10.055 1.00 89.38 187 GLN A N 1
ATOM 1542 C CA . GLN A 1 187 ? 15.671 -12.461 -8.970 1.00 89.38 187 GLN A CA 1
ATOM 1543 C C . GLN A 1 187 ? 15.637 -11.460 -7.823 1.00 89.38 187 GLN A C 1
ATOM 1545 O O . GLN A 1 187 ? 15.227 -11.792 -6.718 1.00 89.38 187 GLN A O 1
ATOM 1550 N N . ASN A 1 188 ? 16.028 -10.213 -8.091 1.00 84.69 188 ASN A N 1
ATOM 1551 C CA . ASN A 1 188 ? 16.276 -9.266 -7.008 1.00 84.69 188 ASN A CA 1
ATOM 1552 C C . ASN A 1 188 ? 15.004 -8.680 -6.412 1.00 84.69 188 ASN A C 1
ATOM 1554 O O . ASN A 1 188 ? 14.996 -8.350 -5.230 1.00 84.69 188 ASN A O 1
ATOM 1558 N N . ALA A 1 189 ? 13.975 -8.486 -7.236 1.00 85.19 189 ALA A N 1
ATOM 1559 C CA . ALA A 1 189 ? 12.749 -7.859 -6.785 1.00 85.19 189 ALA A CA 1
ATOM 1560 C C . ALA A 1 189 ? 11.704 -8.871 -6.329 1.00 85.19 189 ALA A C 1
ATOM 1562 O O . ALA A 1 189 ? 11.042 -8.597 -5.347 1.00 85.19 189 ALA A O 1
ATOM 1563 N N . SER A 1 190 ? 11.554 -10.005 -7.011 1.00 88.75 190 SER A N 1
ATOM 1564 C CA . SER A 1 190 ? 10.510 -10.984 -6.692 1.00 88.75 190 SER A CA 1
ATOM 1565 C C . SER A 1 190 ? 11.006 -12.107 -5.768 1.00 88.75 190 SER A C 1
ATOM 1567 O O . SER A 1 190 ? 10.460 -12.281 -4.690 1.00 88.75 190 SER A O 1
ATOM 1569 N N . LEU A 1 191 ? 12.082 -12.830 -6.111 1.00 85.69 191 LEU A N 1
ATOM 1570 C CA . LEU A 1 191 ? 12.532 -13.978 -5.298 1.00 85.69 191 LEU A CA 1
ATOM 1571 C C . LEU A 1 191 ? 13.301 -13.598 -4.025 1.00 85.69 191 LEU A C 1
ATOM 1573 O O . LEU A 1 191 ? 13.149 -14.243 -2.988 1.00 85.69 191 LEU A O 1
ATOM 1577 N N . ASP A 1 192 ? 14.167 -12.588 -4.103 1.00 86.06 192 ASP A N 1
ATOM 1578 C CA . ASP A 1 192 ? 15.078 -12.227 -3.009 1.00 86.06 192 ASP A CA 1
ATOM 1579 C C . ASP A 1 192 ? 14.413 -11.359 -1.921 1.00 86.06 192 ASP A C 1
ATOM 1581 O O . ASP A 1 192 ? 15.073 -10.982 -0.942 1.00 86.06 192 ASP A O 1
ATOM 1585 N N . PHE A 1 193 ? 13.136 -10.993 -2.083 1.00 86.19 193 PHE A N 1
ATOM 1586 C CA . PHE A 1 193 ? 12.481 -10.012 -1.228 1.00 86.19 193 PHE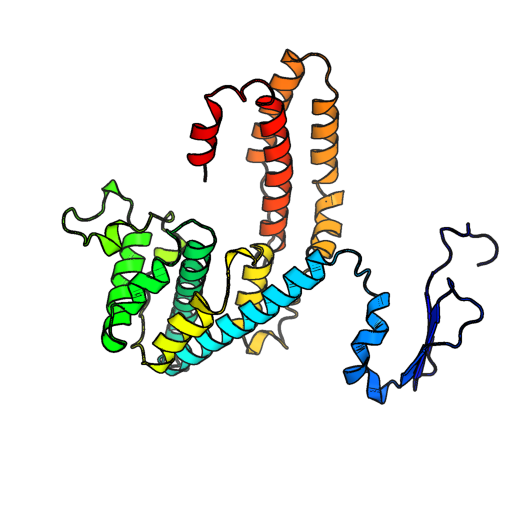 A CA 1
ATOM 1587 C C . PHE A 1 193 ? 10.981 -10.277 -1.050 1.00 86.19 193 PHE A C 1
ATOM 1589 O O . PHE A 1 193 ? 10.244 -10.320 -2.022 1.00 86.19 193 PHE A O 1
ATOM 1596 N N . ASP A 1 194 ? 10.541 -10.371 0.208 1.00 85.12 194 ASP A N 1
ATOM 1597 C CA . ASP A 1 194 ? 9.132 -10.514 0.590 1.00 85.12 194 ASP A CA 1
ATOM 1598 C C . ASP A 1 194 ? 8.500 -9.133 0.821 1.00 85.12 194 ASP A C 1
ATOM 1600 O O . ASP A 1 194 ? 8.789 -8.439 1.806 1.00 85.12 194 ASP A O 1
ATOM 1604 N N . TRP A 1 195 ? 7.627 -8.725 -0.096 1.00 86.50 195 TRP A N 1
ATOM 1605 C CA . TRP A 1 195 ? 6.943 -7.437 -0.059 1.00 86.50 195 TRP A CA 1
ATOM 1606 C C . TRP A 1 195 ? 5.815 -7.380 0.973 1.00 86.50 195 TRP A C 1
ATOM 1608 O O . TRP A 1 195 ? 5.383 -6.277 1.321 1.00 86.50 195 TRP A O 1
ATOM 1618 N N . SER A 1 196 ? 5.362 -8.516 1.519 1.00 81.31 196 SER A N 1
ATOM 1619 C CA . SER A 1 196 ? 4.317 -8.546 2.551 1.00 81.31 196 SER A CA 1
ATOM 1620 C C . SER A 1 196 ? 4.772 -7.920 3.876 1.00 81.31 196 SER A C 1
ATOM 1622 O O . SER A 1 196 ? 3.942 -7.433 4.648 1.00 81.31 196 SER A O 1
ATOM 1624 N N . GLU A 1 197 ? 6.088 -7.858 4.123 1.00 76.19 197 GLU A N 1
ATOM 1625 C CA . GLU A 1 197 ? 6.662 -7.199 5.302 1.00 76.19 197 GLU A CA 1
ATOM 1626 C C . GLU A 1 197 ? 6.669 -5.660 5.197 1.00 76.19 197 GLU A C 1
ATOM 1628 O O . GLU A 1 197 ? 6.950 -4.976 6.187 1.00 76.19 197 GLU A O 1
ATOM 1633 N N . ILE A 1 198 ? 6.364 -5.081 4.029 1.00 74.31 198 ILE A N 1
ATOM 1634 C CA . ILE A 1 198 ? 6.336 -3.626 3.854 1.00 74.31 198 ILE A CA 1
ATOM 1635 C C . ILE A 1 198 ? 4.996 -3.052 4.329 1.00 74.31 198 ILE A C 1
ATOM 1637 O O . ILE A 1 198 ? 3.924 -3.386 3.823 1.00 74.31 198 ILE A O 1
ATOM 1641 N N . SER A 1 199 ? 5.063 -2.085 5.248 1.00 68.62 199 SER A N 1
ATOM 1642 C CA . SER A 1 199 ? 3.898 -1.286 5.637 1.00 68.62 199 SER A CA 1
ATOM 1643 C C . SER A 1 199 ? 3.433 -0.368 4.492 1.00 68.62 199 SER A C 1
ATOM 1645 O O . SER A 1 199 ? 4.263 0.287 3.854 1.00 68.62 199 SER A O 1
ATOM 1647 N N . PRO A 1 200 ? 2.118 -0.189 4.273 1.00 65.69 200 PRO A N 1
ATOM 1648 C CA . PRO A 1 200 ? 1.587 0.795 3.325 1.00 65.69 200 PRO A CA 1
ATOM 1649 C C . PRO A 1 200 ? 2.130 2.221 3.527 1.00 65.69 200 PRO A C 1
ATOM 1651 O O . PRO A 1 200 ? 2.325 2.954 2.560 1.00 65.69 200 PRO A O 1
ATOM 1654 N N . THR A 1 201 ? 2.427 2.613 4.771 1.00 63.47 201 THR A N 1
ATOM 1655 C CA . THR A 1 201 ? 3.001 3.931 5.107 1.00 63.47 201 THR A CA 1
ATOM 1656 C C . THR A 1 201 ? 4.457 4.068 4.632 1.00 63.47 201 THR A C 1
ATOM 1658 O O . THR A 1 201 ? 4.943 5.167 4.379 1.00 63.47 201 THR A O 1
ATOM 1661 N N . ILE A 1 202 ? 5.168 2.949 4.478 1.00 63.56 202 ILE A N 1
ATOM 1662 C CA . ILE A 1 202 ? 6.554 2.903 3.995 1.00 63.56 202 ILE A CA 1
ATOM 1663 C C . ILE A 1 202 ? 6.610 2.997 2.468 1.00 63.56 202 ILE A C 1
ATOM 1665 O O . ILE A 1 202 ? 7.506 3.654 1.933 1.00 63.56 202 ILE A O 1
ATOM 1669 N N . PHE A 1 203 ? 5.647 2.386 1.768 1.00 66.69 203 PHE A N 1
ATOM 1670 C CA . PHE A 1 203 ? 5.588 2.404 0.303 1.00 66.69 203 PHE A CA 1
ATOM 1671 C C . PHE A 1 203 ? 5.683 3.820 -0.260 1.00 66.69 203 PHE A C 1
ATOM 1673 O O . PHE A 1 203 ? 6.497 4.080 -1.144 1.00 66.69 203 PHE A O 1
ATOM 1680 N N . GLY A 1 204 ? 4.901 4.750 0.291 1.00 64.88 204 GLY A N 1
ATOM 1681 C CA . GLY A 1 204 ? 4.900 6.137 -0.161 1.00 64.88 204 GLY A CA 1
ATOM 1682 C C . GLY A 1 204 ? 6.277 6.799 -0.034 1.00 64.88 204 GLY A C 1
ATOM 1683 O O . GLY A 1 204 ? 6.760 7.420 -0.981 1.00 64.88 204 GLY A O 1
ATOM 1684 N N . ALA A 1 205 ? 6.954 6.602 1.099 1.00 62.34 205 ALA A N 1
ATOM 1685 C CA . ALA A 1 205 ? 8.280 7.164 1.352 1.00 62.34 205 ALA A CA 1
ATOM 1686 C C . ALA A 1 205 ? 9.355 6.596 0.409 1.00 62.34 205 ALA A C 1
ATOM 1688 O O . ALA A 1 205 ? 10.224 7.327 -0.077 1.00 62.34 205 ALA A O 1
ATOM 1689 N N . VAL A 1 206 ? 9.290 5.291 0.131 1.00 64.69 206 VAL A N 1
ATOM 1690 C CA . VAL A 1 206 ? 10.186 4.617 -0.816 1.00 64.69 206 VAL A CA 1
ATOM 1691 C C . VAL A 1 206 ? 10.002 5.181 -2.225 1.00 64.69 206 VAL A C 1
ATOM 1693 O O . VAL A 1 206 ? 10.989 5.529 -2.875 1.00 64.69 206 VAL A O 1
ATOM 1696 N N . PHE A 1 207 ? 8.761 5.357 -2.680 1.00 66.31 207 PHE A N 1
ATOM 1697 C CA . PHE A 1 207 ? 8.490 5.930 -3.997 1.00 66.31 207 PHE A CA 1
ATOM 1698 C C . PHE A 1 207 ? 8.942 7.385 -4.112 1.00 66.31 207 PHE A C 1
ATOM 1700 O O . PHE A 1 207 ? 9.618 7.737 -5.075 1.00 66.31 207 PHE A O 1
ATOM 1707 N N . GLU A 1 208 ? 8.640 8.230 -3.127 1.00 62.12 208 GLU A N 1
ATOM 1708 C CA . GLU A 1 208 ? 9.038 9.640 -3.179 1.00 62.12 208 GLU A CA 1
ATOM 1709 C C . GLU A 1 208 ? 10.553 9.838 -3.160 1.00 62.12 208 GLU A C 1
ATOM 1711 O O . GLU A 1 208 ? 11.078 10.692 -3.878 1.00 62.12 208 GLU A O 1
ATOM 1716 N N . SER A 1 209 ? 11.263 9.055 -2.345 1.00 59.44 209 SER A N 1
ATOM 1717 C CA . SER A 1 209 ? 12.718 9.167 -2.216 1.00 59.44 209 SER A CA 1
ATOM 1718 C C . SER A 1 209 ? 13.472 8.630 -3.434 1.00 59.44 209 SER A C 1
ATOM 1720 O O . SER A 1 209 ? 14.563 9.123 -3.733 1.00 59.44 209 SER A O 1
ATOM 1722 N N . THR A 1 210 ? 12.886 7.663 -4.144 1.00 62.00 210 THR A N 1
ATOM 1723 C CA . THR A 1 210 ? 13.523 6.987 -5.279 1.00 62.00 210 THR A CA 1
ATOM 1724 C C . THR A 1 210 ? 13.201 7.653 -6.617 1.00 62.00 210 THR A C 1
ATOM 1726 O O . THR A 1 210 ? 14.093 7.820 -7.444 1.00 62.00 210 THR A O 1
ATOM 1729 N N . LEU A 1 211 ? 11.953 8.085 -6.826 1.00 60.62 211 LEU A N 1
ATOM 1730 C CA . LEU A 1 211 ? 11.478 8.574 -8.126 1.00 60.62 211 LEU A CA 1
ATOM 1731 C C . LEU A 1 211 ? 11.808 10.053 -8.405 1.00 60.62 211 LEU A C 1
ATOM 1733 O O . LEU A 1 211 ? 11.681 10.495 -9.542 1.00 60.62 211 LEU A O 1
ATOM 1737 N N . ASN A 1 212 ? 12.258 10.830 -7.409 1.00 56.72 212 ASN A N 1
ATOM 1738 C CA . ASN A 1 212 ? 12.657 12.232 -7.605 1.00 56.72 212 ASN A CA 1
ATOM 1739 C C . ASN A 1 212 ? 14.040 12.549 -6.978 1.00 56.72 212 ASN A C 1
ATOM 1741 O O . ASN A 1 212 ? 14.135 13.074 -5.861 1.00 56.72 212 ASN A O 1
ATOM 1745 N N . PRO A 1 213 ? 15.153 12.282 -7.692 1.00 48.25 213 PRO A N 1
ATOM 1746 C CA . PRO A 1 213 ? 16.509 12.465 -7.165 1.00 48.25 213 PRO A CA 1
ATOM 1747 C C . PRO A 1 213 ? 16.888 13.923 -6.848 1.00 48.25 213 PRO A C 1
ATOM 1749 O O . PRO A 1 213 ? 17.650 14.151 -5.900 1.00 48.25 213 PRO A O 1
ATOM 1752 N N . GLU A 1 214 ? 16.369 14.902 -7.605 1.00 46.53 214 GLU A N 1
ATOM 1753 C CA . GLU A 1 214 ? 16.668 16.337 -7.430 1.00 46.53 214 GLU A CA 1
ATOM 1754 C C . GLU A 1 214 ? 15.953 16.967 -6.221 1.00 46.53 214 GLU A C 1
ATOM 1756 O O . GLU A 1 214 ? 16.510 17.842 -5.554 1.00 46.53 214 GLU A O 1
ATOM 1761 N N . THR A 1 215 ? 14.763 16.483 -5.853 1.00 44.78 215 THR A N 1
ATOM 1762 C CA . THR A 1 215 ? 13.979 17.026 -4.726 1.00 44.78 215 THR A CA 1
ATOM 1763 C C . THR A 1 215 ? 14.539 16.664 -3.351 1.00 44.78 215 THR A C 1
ATOM 1765 O O . THR A 1 215 ? 14.142 17.264 -2.351 1.00 44.78 215 THR A O 1
ATOM 1768 N N . ARG A 1 216 ? 15.513 15.747 -3.274 1.00 44.66 216 ARG A N 1
ATOM 1769 C CA . ARG A 1 216 ? 16.127 15.298 -2.011 1.00 44.66 216 ARG A CA 1
ATOM 1770 C C . ARG A 1 216 ? 16.892 16.399 -1.264 1.00 44.66 216 ARG A C 1
ATOM 1772 O O . ARG A 1 216 ? 17.079 16.291 -0.057 1.00 44.66 216 ARG A O 1
ATOM 1779 N N . ARG A 1 217 ? 17.381 17.435 -1.964 1.00 36.12 217 ARG A N 1
ATOM 1780 C CA . ARG A 1 217 ? 18.156 18.547 -1.365 1.00 36.12 217 ARG A CA 1
ATOM 1781 C C . ARG A 1 217 ? 17.443 19.901 -1.391 1.00 36.12 217 ARG A C 1
ATOM 1783 O O . ARG A 1 217 ? 17.789 20.753 -0.582 1.00 36.12 217 ARG A O 1
ATOM 1790 N N . SER A 1 218 ? 16.481 20.112 -2.290 1.00 33.09 218 SER A N 1
ATOM 1791 C CA . SER A 1 218 ? 15.834 21.416 -2.510 1.00 33.09 218 SER A CA 1
ATOM 1792 C C . SER A 1 218 ? 14.405 21.520 -1.959 1.00 33.09 218 SER A C 1
ATOM 1794 O O . SER A 1 218 ? 13.952 22.634 -1.710 1.00 33.09 218 SER A O 1
ATOM 1796 N N . GLY A 1 219 ? 13.702 20.398 -1.743 1.00 37.97 219 GLY A N 1
ATOM 1797 C CA . GLY A 1 219 ? 12.255 20.393 -1.473 1.00 37.97 219 GLY A CA 1
ATOM 1798 C C . GLY A 1 219 ? 11.815 20.275 -0.009 1.00 37.97 219 GLY A C 1
ATOM 1799 O O . GLY A 1 219 ? 10.619 20.310 0.250 1.00 37.97 219 GLY A O 1
ATOM 1800 N N . GLY A 1 220 ? 12.729 20.092 0.953 1.00 36.59 220 GLY A N 1
ATOM 1801 C CA . GLY A 1 220 ? 12.352 19.870 2.362 1.00 36.59 220 GLY A CA 1
ATOM 1802 C C . GLY A 1 220 ? 11.530 18.592 2.599 1.00 36.59 220 GLY A C 1
ATOM 1803 O O . GLY A 1 220 ? 10.852 18.480 3.618 1.00 36.59 220 GLY A O 1
ATOM 1804 N N . MET A 1 221 ? 11.572 17.641 1.658 1.00 49.28 221 MET A N 1
ATOM 1805 C CA . MET A 1 221 ? 10.782 16.410 1.688 1.00 49.28 221 MET A CA 1
ATOM 1806 C C . MET A 1 221 ? 11.382 15.427 2.695 1.00 49.28 221 MET A C 1
ATOM 1808 O O . MET A 1 221 ? 12.235 14.601 2.369 1.00 49.28 221 MET A O 1
ATOM 1812 N N . HIS A 1 222 ? 10.970 15.569 3.950 1.00 52.59 222 HIS A N 1
ATOM 1813 C CA . HIS A 1 222 ? 11.317 14.658 5.028 1.00 52.59 222 HIS A CA 1
ATOM 1814 C C . HIS A 1 222 ? 10.144 13.719 5.290 1.00 52.59 222 HIS A C 1
ATOM 1816 O O . HIS A 1 222 ? 9.027 14.163 5.548 1.00 52.59 222 HIS A O 1
ATOM 1822 N N . TYR A 1 223 ? 10.424 12.417 5.257 1.00 61.09 223 TYR A N 1
ATOM 1823 C CA . TYR A 1 223 ? 9.524 11.390 5.766 1.00 61.09 223 TYR A CA 1
ATOM 1824 C C . TYR A 1 223 ? 9.014 11.793 7.157 1.00 61.09 223 TYR A C 1
ATOM 1826 O O . TYR A 1 223 ? 9.805 11.959 8.091 1.00 61.09 223 TYR A O 1
ATOM 1834 N N . THR A 1 224 ? 7.697 11.956 7.297 1.00 67.44 224 THR A N 1
ATOM 1835 C CA . THR A 1 224 ? 7.091 12.115 8.621 1.00 67.44 224 THR A CA 1
ATOM 1836 C C . THR A 1 224 ? 6.939 10.725 9.218 1.00 67.44 224 THR A C 1
ATOM 1838 O O . THR A 1 224 ? 6.210 9.896 8.676 1.00 67.44 224 THR A O 1
ATOM 1841 N N . SER A 1 225 ? 7.659 10.458 10.310 1.00 72.06 225 SER A N 1
ATOM 1842 C CA . SER A 1 225 ? 7.579 9.170 10.998 1.00 72.06 225 SER A CA 1
ATOM 1843 C C . SER A 1 225 ? 6.175 8.914 11.536 1.00 72.06 225 SER A C 1
ATOM 1845 O O . SER A 1 225 ? 5.484 9.850 11.937 1.00 72.06 225 SER A O 1
ATOM 1847 N N . ILE A 1 226 ? 5.793 7.637 11.613 1.00 75.88 226 ILE A N 1
ATOM 1848 C CA . ILE A 1 226 ? 4.539 7.185 12.238 1.00 75.88 226 ILE A CA 1
ATOM 1849 C C . ILE A 1 226 ? 4.367 7.827 13.623 1.00 75.88 226 ILE A C 1
ATOM 1851 O O . ILE A 1 226 ? 3.324 8.400 13.919 1.00 75.88 226 ILE A O 1
ATOM 1855 N N . GLU A 1 227 ? 5.426 7.850 14.436 1.00 78.50 227 GLU A N 1
ATOM 1856 C CA . GLU A 1 227 ? 5.419 8.504 15.750 1.00 78.50 227 GLU A CA 1
ATOM 1857 C C . GLU A 1 227 ? 5.049 9.998 15.671 1.00 78.50 227 GLU A C 1
ATOM 1859 O O . GLU A 1 227 ? 4.254 10.496 16.468 1.00 78.50 227 GLU A O 1
ATOM 1864 N N . ASN A 1 228 ? 5.601 10.730 14.701 1.00 82.31 228 ASN A N 1
ATOM 1865 C CA . ASN A 1 228 ? 5.301 12.149 14.527 1.00 82.31 228 ASN A CA 1
ATOM 1866 C C . ASN A 1 228 ? 3.898 12.386 13.960 1.00 82.31 228 ASN A C 1
ATOM 1868 O O . ASN A 1 228 ? 3.277 13.385 14.315 1.00 82.31 228 ASN A O 1
ATOM 1872 N N . ILE A 1 229 ? 3.380 11.469 13.139 1.00 87.06 229 ILE A N 1
ATOM 1873 C CA . ILE A 1 229 ? 1.984 11.503 12.692 1.00 87.06 229 ILE A CA 1
ATOM 1874 C C . ILE A 1 229 ? 1.054 11.337 13.898 1.00 87.06 229 ILE A C 1
ATOM 1876 O O . ILE A 1 229 ? 0.152 12.154 14.081 1.00 87.06 229 ILE A O 1
ATOM 1880 N N . HIS A 1 230 ? 1.316 10.359 14.771 1.00 88.50 230 HIS A N 1
ATOM 1881 C CA . HIS A 1 230 ? 0.529 10.111 15.985 1.00 88.50 230 HIS A CA 1
ATOM 1882 C C . HIS A 1 230 ? 0.534 11.289 16.963 1.00 88.50 230 HIS A C 1
ATOM 1884 O O . HIS A 1 230 ? -0.513 11.636 17.502 1.00 88.50 230 HIS A O 1
ATOM 1890 N N . LYS A 1 231 ? 1.643 12.032 17.086 1.00 89.75 231 LYS A N 1
ATOM 1891 C CA . LYS A 1 231 ? 1.665 13.299 17.852 1.00 89.75 231 LYS A CA 1
ATOM 1892 C C . LYS A 1 231 ? 0.624 14.323 17.376 1.00 89.75 231 LYS A C 1
ATOM 1894 O O . LYS A 1 231 ? 0.261 15.207 18.151 1.00 89.75 231 LYS A O 1
ATOM 1899 N N . VAL A 1 232 ? 0.161 14.224 16.129 1.00 93.75 232 VAL A N 1
ATOM 1900 C CA . VAL A 1 232 ? -0.870 15.091 15.547 1.00 93.75 232 VAL A CA 1
ATOM 1901 C C . VAL A 1 232 ? -2.241 14.419 15.574 1.00 93.75 232 VAL A C 1
ATOM 1903 O O . VAL A 1 232 ? -3.181 15.003 16.108 1.00 93.75 232 VAL A O 1
ATOM 1906 N N . ILE A 1 233 ? -2.382 13.215 15.011 1.00 95.25 233 ILE A N 1
ATOM 1907 C CA . ILE A 1 233 ? -3.701 12.584 14.832 1.00 95.25 233 ILE A CA 1
ATOM 1908 C C . ILE A 1 233 ? -4.316 12.099 16.151 1.00 95.25 233 ILE A C 1
ATOM 1910 O O . ILE A 1 233 ? -5.541 12.153 16.296 1.00 95.25 233 ILE A O 1
ATOM 1914 N N . ASP A 1 234 ? -3.486 11.709 17.130 1.00 95.12 234 ASP A N 1
ATOM 1915 C CA . ASP A 1 234 ? -3.943 11.242 18.443 1.00 95.12 234 ASP A CA 1
ATOM 1916 C C . ASP A 1 234 ? -4.770 12.311 19.161 1.00 95.12 234 ASP A C 1
ATOM 1918 O O . ASP A 1 234 ? -5.957 12.077 19.411 1.00 95.12 234 ASP A O 1
ATOM 1922 N N . PRO A 1 235 ? -4.218 13.505 19.456 1.00 97.12 235 PRO A N 1
ATOM 1923 C CA . PRO A 1 235 ? -4.986 14.559 20.107 1.00 97.12 235 PRO A CA 1
ATOM 1924 C C . PRO A 1 235 ? -6.032 15.210 19.195 1.00 97.12 235 PRO A C 1
ATOM 1926 O O . PRO A 1 235 ? -6.959 15.822 19.715 1.00 97.12 235 PRO A O 1
ATOM 1929 N N . LEU A 1 236 ? -5.887 15.136 17.866 1.00 97.12 236 LEU A N 1
ATOM 1930 C CA . LEU A 1 236 ? -6.798 15.820 16.946 1.00 97.12 236 LEU A CA 1
ATOM 1931 C C . LEU A 1 236 ? -8.160 15.126 16.834 1.00 97.12 236 LEU A C 1
ATOM 1933 O O . LEU A 1 236 ? -9.177 15.811 16.746 1.00 97.12 236 LEU A O 1
ATOM 1937 N N . PHE A 1 237 ? -8.186 13.791 16.792 1.00 97.69 237 PHE A N 1
ATOM 1938 C CA . PHE A 1 237 ? -9.440 13.033 16.684 1.00 97.69 237 PHE A CA 1
ATOM 1939 C C . PHE A 1 237 ? -9.358 11.595 17.209 1.00 97.69 237 PHE A C 1
ATOM 1941 O O . PHE A 1 237 ? -10.374 11.053 17.645 1.00 97.69 237 PHE A O 1
ATOM 1948 N N . LEU A 1 238 ? -8.193 10.939 17.151 1.00 97.62 238 LEU A N 1
ATOM 1949 C CA . LEU A 1 238 ? -8.127 9.494 17.383 1.00 97.62 238 LEU A CA 1
ATOM 1950 C C . LEU A 1 238 ? -8.384 9.128 18.853 1.00 97.62 238 LEU A C 1
ATOM 1952 O O . LEU A 1 238 ? -9.084 8.151 19.116 1.00 97.62 238 LEU A O 1
ATOM 1956 N N . ASN A 1 239 ? -7.902 9.936 19.803 1.00 97.69 239 ASN A N 1
ATOM 1957 C CA . ASN A 1 239 ? -8.152 9.734 21.235 1.00 97.69 239 ASN A CA 1
ATOM 1958 C C . ASN A 1 239 ? -9.644 9.823 21.586 1.00 97.69 239 ASN A C 1
ATOM 1960 O O . ASN A 1 239 ? -10.136 9.036 22.399 1.00 97.69 239 ASN A O 1
ATOM 1964 N N . ASP A 1 240 ? -10.374 10.742 20.952 1.00 98.31 240 ASP A N 1
ATOM 1965 C CA . ASP A 1 240 ? -11.814 10.903 21.166 1.00 98.31 240 ASP A CA 1
ATOM 1966 C C . ASP A 1 240 ? -12.588 9.714 20.588 1.00 98.31 240 ASP A C 1
ATOM 1968 O O . ASP A 1 240 ? -13.456 9.155 21.260 1.00 98.31 240 ASP A O 1
ATOM 1972 N N . LEU A 1 241 ? -12.233 9.268 19.376 1.00 98.44 241 LEU A N 1
ATOM 1973 C CA . LEU A 1 241 ? -12.830 8.080 18.756 1.00 98.44 241 LEU A CA 1
ATOM 1974 C C . LEU A 1 241 ? -12.546 6.807 19.559 1.00 98.44 241 LEU A C 1
ATOM 1976 O O . LEU A 1 241 ? -13.415 5.938 19.647 1.00 98.44 241 LEU A O 1
ATOM 1980 N N . ARG A 1 242 ? -11.349 6.691 20.142 1.00 98.25 242 ARG A N 1
ATOM 1981 C CA . ARG A 1 242 ? -10.979 5.581 21.023 1.00 98.25 242 ARG A CA 1
ATOM 1982 C C . ARG A 1 242 ? -11.801 5.598 22.308 1.00 98.25 242 ARG A C 1
ATOM 1984 O O . ARG A 1 242 ? -12.422 4.595 22.638 1.00 98.25 242 ARG A O 1
ATOM 1991 N N . SER A 1 243 ? -11.856 6.745 22.982 1.00 98.25 243 SER A N 1
ATOM 1992 C CA . SER A 1 243 ? -12.604 6.912 24.235 1.00 98.25 243 SER A CA 1
ATOM 1993 C C . SER A 1 243 ? -14.101 6.656 24.045 1.00 98.25 243 SER A C 1
ATOM 1995 O O . SER A 1 243 ? -14.757 6.069 24.905 1.00 98.25 243 SER A O 1
ATOM 1997 N N . GLU A 1 244 ? -14.654 7.070 22.901 1.00 98.25 244 GLU A N 1
ATOM 1998 C CA . GLU A 1 244 ? -16.031 6.759 22.524 1.00 98.25 244 GLU A CA 1
ATOM 1999 C C . GLU A 1 244 ? -16.253 5.251 22.385 1.00 98.25 244 GLU A C 1
ATOM 2001 O O . GLU A 1 244 ? -17.221 4.741 22.951 1.00 98.25 244 GLU A O 1
ATOM 2006 N N . LEU A 1 245 ? -15.361 4.539 21.681 1.00 98.00 245 LEU A N 1
ATOM 2007 C CA . LEU A 1 245 ? -15.441 3.086 21.539 1.00 98.00 245 LEU A CA 1
ATOM 2008 C C . LEU A 1 245 ? -15.332 2.389 22.896 1.00 98.00 245 LEU A C 1
ATOM 2010 O O . LEU A 1 245 ? -16.197 1.579 23.215 1.00 98.00 245 LEU A O 1
ATOM 2014 N N . ASP A 1 246 ? -14.349 2.745 23.723 1.00 98.00 246 ASP A N 1
ATOM 2015 C CA . ASP A 1 246 ? -14.170 2.161 25.057 1.00 98.00 246 ASP A CA 1
ATOM 2016 C C . ASP A 1 246 ? -15.452 2.339 25.907 1.00 98.00 246 ASP A C 1
ATOM 2018 O O . ASP A 1 246 ? -15.962 1.384 26.495 1.00 98.00 246 ASP A O 1
ATOM 2022 N N . GLY A 1 247 ? -16.081 3.520 25.858 1.00 97.81 247 GLY A N 1
ATOM 2023 C CA . GLY A 1 247 ? -17.367 3.776 26.518 1.00 97.81 247 GLY A CA 1
ATOM 2024 C C . GLY A 1 247 ? -18.580 3.055 25.901 1.00 97.81 247 GLY A C 1
ATOM 2025 O O . GLY A 1 247 ? -19.634 2.956 26.538 1.00 97.81 247 GLY A O 1
ATOM 2026 N N . ILE A 1 248 ? -18.488 2.571 24.658 1.00 97.38 248 ILE A N 1
ATOM 2027 C CA . ILE A 1 248 ? -19.474 1.654 24.063 1.00 97.38 248 ILE A CA 1
ATOM 2028 C C . ILE A 1 248 ? -19.225 0.228 24.564 1.00 97.38 248 ILE A C 1
ATOM 2030 O O . ILE A 1 248 ? -20.185 -0.469 24.890 1.00 97.38 248 ILE A O 1
ATOM 2034 N N . LEU A 1 249 ? -17.965 -0.202 24.657 1.00 94.69 249 LEU A N 1
ATOM 2035 C CA . LEU A 1 249 ? -17.593 -1.543 25.117 1.00 94.69 249 LEU A CA 1
ATOM 2036 C C . LEU A 1 249 ? -17.982 -1.784 26.586 1.00 94.69 249 LEU A C 1
ATOM 2038 O O . LEU A 1 249 ? -18.386 -2.892 26.938 1.00 94.69 249 LEU A O 1
ATOM 2042 N N . GLU A 1 250 ? -17.951 -0.743 27.422 1.00 96.25 250 GLU A N 1
ATOM 2043 C CA . GLU A 1 250 ? -18.399 -0.790 28.824 1.00 96.25 250 GLU A CA 1
ATOM 2044 C C . GLU A 1 250 ? -19.933 -0.845 29.005 1.00 96.25 250 GLU A C 1
ATOM 2046 O O . GLU A 1 250 ? -20.424 -1.095 30.114 1.00 96.25 250 GLU A O 1
ATOM 2051 N N . GLU A 1 251 ? -20.719 -0.628 27.941 1.00 95.44 251 GLU A N 1
ATOM 2052 C CA . GLU A 1 251 ? -22.183 -0.665 28.005 1.00 95.44 251 GLU A CA 1
ATOM 2053 C C . GLU A 1 251 ? -22.691 -2.078 28.330 1.00 95.44 251 GLU A C 1
ATOM 2055 O O . GLU A 1 251 ? -22.485 -3.039 27.586 1.00 95.44 251 GLU A O 1
ATOM 2060 N N . LYS A 1 252 ? -23.429 -2.196 29.438 1.00 94.06 252 LYS A N 1
ATOM 2061 C CA . LYS A 1 252 ? -23.929 -3.479 29.952 1.00 94.06 252 LYS A CA 1
ATOM 2062 C C . LYS A 1 252 ? -25.187 -3.949 29.233 1.00 94.06 252 LYS A C 1
ATOM 2064 O O . LYS A 1 252 ? -25.478 -5.145 29.218 1.00 94.06 252 LYS A O 1
ATOM 2069 N N . VAL A 1 253 ? -25.970 -3.026 28.676 1.00 95.69 253 VAL A N 1
ATOM 2070 C CA . VAL A 1 253 ? -27.202 -3.360 27.960 1.00 95.69 253 VAL A CA 1
ATOM 2071 C C . VAL A 1 253 ? -26.863 -3.711 26.514 1.00 95.69 253 VAL A C 1
ATOM 2073 O O . VAL A 1 253 ? -26.692 -2.830 25.675 1.00 95.69 253 VAL A O 1
ATOM 2076 N N . GLU A 1 254 ? -26.839 -5.009 26.202 1.00 92.62 254 GLU A N 1
ATOM 2077 C CA . GLU A 1 254 ? -26.435 -5.546 24.892 1.00 92.62 254 GLU A CA 1
ATOM 2078 C C . GLU A 1 254 ? -27.128 -4.855 23.707 1.00 92.62 254 GLU A C 1
ATOM 2080 O O . GLU A 1 254 ? -26.470 -4.422 22.764 1.00 92.62 254 GLU A O 1
ATOM 2085 N N . LYS A 1 255 ? -28.453 -4.670 23.772 1.00 94.25 255 LYS A N 1
ATOM 2086 C CA . LYS A 1 255 ? -29.213 -3.994 22.709 1.00 94.25 255 LYS A CA 1
ATOM 2087 C C . LYS A 1 255 ? -28.748 -2.550 22.484 1.00 94.25 255 LYS A C 1
ATOM 2089 O O . LYS A 1 255 ? -28.688 -2.093 21.344 1.00 94.25 255 LYS A O 1
ATOM 2094 N N . THR A 1 256 ? -28.443 -1.828 23.560 1.00 95.31 256 THR A N 1
ATOM 2095 C CA . THR A 1 256 ? -27.938 -0.451 23.488 1.00 95.31 256 THR A CA 1
ATOM 2096 C C . THR A 1 256 ? -26.526 -0.436 22.923 1.00 95.31 256 THR A C 1
ATOM 2098 O O . THR A 1 256 ? -26.243 0.374 22.044 1.00 95.31 256 THR A O 1
ATOM 2101 N N . ARG A 1 257 ? -25.672 -1.361 23.372 1.00 95.81 257 ARG A N 1
ATOM 2102 C CA . ARG A 1 257 ? -24.302 -1.525 22.884 1.00 95.81 257 ARG A CA 1
ATOM 2103 C C . ARG A 1 257 ? -24.261 -1.798 21.382 1.00 95.81 257 ARG A C 1
ATOM 2105 O O . ARG A 1 257 ? -23.593 -1.068 20.665 1.00 95.81 257 ARG A O 1
ATOM 2112 N N . LEU A 1 258 ? -25.033 -2.771 20.888 1.00 95.56 258 LEU A N 1
ATOM 2113 C CA . LEU A 1 258 ? -25.084 -3.110 19.459 1.00 95.56 258 LEU A CA 1
ATOM 2114 C C . LEU A 1 258 ? -25.542 -1.930 18.592 1.00 95.56 258 LEU A C 1
ATOM 2116 O O . LEU A 1 258 ? -24.929 -1.670 17.562 1.00 95.56 258 LEU A O 1
ATOM 2120 N N . ARG A 1 259 ? -26.569 -1.186 19.029 1.00 96.31 259 ARG A N 1
ATOM 2121 C CA . ARG A 1 259 ? -27.015 0.033 18.334 1.00 96.31 259 ARG A CA 1
ATOM 2122 C C . ARG A 1 259 ? -25.909 1.089 18.287 1.00 96.31 259 ARG A C 1
ATOM 2124 O O . ARG A 1 259 ? -25.694 1.690 17.245 1.00 96.31 259 ARG A O 1
ATOM 2131 N N . ARG A 1 260 ? -25.211 1.315 19.404 1.00 97.75 260 ARG A N 1
ATOM 2132 C CA . ARG A 1 260 ? -24.115 2.293 19.469 1.00 97.75 260 ARG A CA 1
ATOM 2133 C C . ARG A 1 260 ? -22.909 1.868 18.627 1.00 97.75 260 ARG A C 1
ATOM 2135 O O . ARG A 1 260 ? -22.265 2.736 18.061 1.00 97.75 260 ARG A O 1
ATOM 2142 N N . LEU A 1 261 ? -22.623 0.568 18.515 1.00 97.31 261 LEU A N 1
ATOM 2143 C CA . LEU A 1 261 ? -21.588 0.050 17.611 1.00 97.31 261 LEU A CA 1
ATOM 2144 C C . LEU A 1 261 ? -21.934 0.313 16.137 1.00 97.31 261 LEU A C 1
ATOM 2146 O O . LEU A 1 261 ? -21.048 0.704 15.386 1.00 97.31 261 LEU A O 1
ATOM 2150 N N . ASP A 1 262 ? -23.202 0.147 15.738 1.00 95.50 262 ASP A N 1
ATOM 2151 C CA . ASP A 1 262 ? -23.657 0.493 14.380 1.00 95.50 262 ASP A CA 1
ATOM 2152 C C . ASP A 1 262 ? -23.506 2.000 14.115 1.00 95.50 262 ASP A C 1
ATOM 2154 O O . ASP A 1 262 ? -22.894 2.402 13.131 1.00 95.50 262 ASP A O 1
ATOM 2158 N N . GLU A 1 263 ? -23.968 2.838 15.048 1.00 97.44 263 GLU A N 1
ATOM 2159 C CA . GLU A 1 263 ? -23.828 4.300 14.954 1.00 97.44 263 GLU A CA 1
ATOM 2160 C C . GLU A 1 263 ? -22.359 4.747 14.910 1.00 97.44 263 GLU A C 1
ATOM 2162 O O . GLU A 1 263 ? -22.015 5.694 14.202 1.00 97.44 263 GLU A O 1
ATOM 2167 N N . TYR A 1 264 ? -21.480 4.057 15.640 1.00 97.88 264 TYR A N 1
ATOM 2168 C CA . TYR A 1 264 ? -20.042 4.307 15.620 1.00 97.88 264 TYR A CA 1
ATOM 2169 C C . TYR A 1 264 ? -19.422 3.954 14.263 1.00 97.88 264 TYR A C 1
ATOM 2171 O O . TYR A 1 264 ? -18.639 4.738 13.734 1.00 97.88 264 TYR A O 1
ATOM 2179 N N . GLN A 1 265 ? -19.795 2.819 13.663 1.00 96.94 265 GLN A N 1
ATOM 2180 C CA . GLN A 1 265 ? -19.334 2.442 12.321 1.00 96.94 265 GLN A CA 1
ATOM 2181 C C . GLN A 1 265 ? -19.804 3.435 11.254 1.00 96.94 265 GLN A C 1
ATOM 2183 O O . GLN A 1 265 ? -18.985 3.902 10.462 1.00 96.94 265 GLN A O 1
ATOM 2188 N N . ASP A 1 266 ? -21.081 3.826 11.284 1.00 96.50 266 ASP A N 1
ATOM 2189 C CA . ASP A 1 266 ? -21.628 4.843 10.379 1.00 96.50 266 ASP A CA 1
ATOM 2190 C C . ASP A 1 266 ? -20.886 6.181 10.529 1.00 96.50 266 ASP A C 1
ATOM 2192 O O . ASP A 1 266 ? -20.557 6.843 9.540 1.00 96.50 266 ASP A O 1
ATOM 2196 N N . LYS A 1 267 ? -20.560 6.565 11.772 1.00 97.69 267 LYS A N 1
ATOM 2197 C CA . LYS A 1 267 ? -19.751 7.753 12.055 1.00 97.69 267 LYS A CA 1
ATOM 2198 C C . LYS A 1 267 ? -18.364 7.634 11.433 1.00 97.69 267 LYS A C 1
ATOM 2200 O O . LYS A 1 267 ? -17.987 8.545 10.698 1.00 97.69 267 LYS A O 1
ATOM 2205 N N . LEU A 1 268 ? -17.626 6.549 11.694 1.00 97.19 268 LEU A N 1
ATOM 2206 C CA . LEU A 1 268 ? -16.286 6.340 11.129 1.00 97.19 268 LEU A CA 1
ATOM 2207 C C . LEU A 1 268 ? -16.305 6.425 9.596 1.00 97.19 268 LEU A C 1
ATOM 2209 O O . LEU A 1 268 ? -15.467 7.116 9.021 1.00 97.19 268 LEU A O 1
ATOM 2213 N N . ALA A 1 269 ? -17.295 5.805 8.948 1.00 94.88 269 ALA A N 1
ATOM 2214 C CA . ALA A 1 269 ? -17.457 5.819 7.494 1.00 94.88 269 ALA A CA 1
ATOM 2215 C C . ALA A 1 269 ? -17.758 7.217 6.915 1.00 94.88 269 ALA A C 1
ATOM 2217 O O . ALA A 1 269 ? -17.496 7.468 5.741 1.00 94.88 269 ALA A O 1
ATOM 2218 N N . SER A 1 270 ? -18.303 8.131 7.723 1.00 96.81 270 SER A N 1
ATOM 2219 C CA . SER A 1 270 ? -18.623 9.503 7.304 1.00 96.81 270 SER A CA 1
ATOM 2220 C C . SER A 1 270 ? -17.459 10.495 7.434 1.00 96.81 270 SER A C 1
ATOM 2222 O O . SER A 1 270 ? -17.537 11.608 6.906 1.00 96.81 270 SER A O 1
ATOM 2224 N N . LEU A 1 271 ? -16.388 10.131 8.150 1.00 97.31 271 LEU A N 1
ATOM 2225 C CA . LEU A 1 271 ? -15.266 11.034 8.403 1.00 97.31 271 LEU A CA 1
ATOM 2226 C C . LEU A 1 271 ? -14.482 11.312 7.118 1.00 97.31 271 LEU A C 1
ATOM 2228 O O . LEU A 1 271 ? -14.153 10.411 6.353 1.00 97.31 271 LEU A O 1
ATOM 2232 N N . THR A 1 272 ? -14.151 12.585 6.902 1.00 96.56 272 THR A N 1
ATOM 2233 C CA . THR A 1 272 ? -13.344 13.038 5.764 1.00 96.56 272 THR A CA 1
ATOM 2234 C C . THR A 1 272 ? -12.077 13.704 6.282 1.00 96.56 272 THR A C 1
ATOM 2236 O O . THR A 1 272 ? -12.146 14.590 7.133 1.00 96.56 272 THR A O 1
ATOM 2239 N N . PHE A 1 273 ? -10.927 13.297 5.747 1.00 95.50 273 PHE A N 1
ATOM 2240 C CA . PHE A 1 273 ? -9.613 13.814 6.123 1.00 95.50 273 PHE A CA 1
ATOM 2241 C C . PHE A 1 273 ? -8.984 14.525 4.930 1.00 95.50 273 PHE A C 1
ATOM 2243 O O . PHE A 1 273 ? -9.075 14.047 3.801 1.00 95.50 273 PHE A O 1
ATOM 2250 N N . LEU A 1 274 ? -8.363 15.677 5.181 1.00 94.00 274 LEU A N 1
ATOM 2251 C CA . LEU A 1 274 ? -7.725 16.494 4.156 1.00 94.00 274 LEU A CA 1
ATOM 2252 C C . LEU A 1 274 ? -6.305 16.834 4.589 1.00 94.00 274 LEU A C 1
ATOM 2254 O O . LEU A 1 274 ? -6.108 17.521 5.589 1.00 94.00 274 LEU A O 1
ATOM 2258 N N . ASP A 1 275 ? -5.342 16.407 3.782 1.00 90.44 275 ASP A N 1
ATOM 2259 C CA . ASP A 1 275 ? -3.959 16.854 3.860 1.00 90.44 275 ASP A CA 1
ATOM 2260 C C . ASP A 1 275 ? -3.612 17.596 2.552 1.00 90.44 275 ASP A C 1
ATOM 2262 O O . ASP A 1 275 ? -3.445 16.960 1.509 1.00 90.44 275 ASP A O 1
ATOM 2266 N N . PRO A 1 276 ? -3.563 18.944 2.560 1.00 86.94 276 PRO A N 1
ATOM 2267 C CA . PRO A 1 276 ? -3.337 19.746 1.357 1.00 86.94 276 PRO A CA 1
ATOM 2268 C C . PRO A 1 276 ? -1.884 19.706 0.854 1.00 86.94 276 PRO A C 1
ATOM 2270 O O . PRO A 1 276 ? -1.595 20.289 -0.191 1.00 86.94 276 PRO A O 1
ATOM 2273 N N . ALA A 1 277 ? -0.972 19.052 1.579 1.00 81.06 277 ALA A N 1
ATOM 2274 C CA . ALA A 1 277 ? 0.435 18.901 1.220 1.00 81.06 277 ALA A CA 1
ATOM 2275 C C . ALA A 1 277 ? 0.916 17.472 1.518 1.00 81.06 277 ALA A C 1
ATOM 2277 O O . ALA A 1 277 ? 1.985 17.271 2.090 1.00 81.06 277 ALA A O 1
ATOM 2278 N N . CYS A 1 278 ? 0.111 16.482 1.124 1.00 76.12 278 CYS A N 1
ATOM 2279 C CA . CYS A 1 278 ? 0.242 15.118 1.624 1.00 76.12 278 CYS A CA 1
ATOM 2280 C C . CYS A 1 278 ? 1.506 14.373 1.190 1.00 76.12 278 CYS A C 1
ATOM 2282 O O . CYS A 1 278 ? 1.810 13.339 1.783 1.00 76.12 278 CYS A O 1
ATOM 2284 N N . GLY A 1 279 ? 2.221 14.856 0.166 1.00 76.31 279 GLY A N 1
ATOM 2285 C CA . GLY A 1 279 ? 3.359 14.150 -0.424 1.00 76.31 279 GLY A CA 1
ATOM 2286 C C . GLY A 1 279 ? 2.981 12.702 -0.746 1.00 76.31 279 GLY A C 1
ATOM 2287 O O . GLY A 1 279 ? 1.999 12.454 -1.448 1.00 76.31 279 GLY A O 1
ATOM 2288 N N . SER A 1 280 ? 3.688 11.761 -0.121 1.00 71.62 280 SER A N 1
ATOM 2289 C CA . SER A 1 280 ? 3.498 10.308 -0.208 1.00 71.62 280 SER A CA 1
ATOM 2290 C C . SER A 1 280 ? 2.181 9.812 0.382 1.00 71.62 280 SER A C 1
ATOM 2292 O O . SER A 1 280 ? 1.834 8.644 0.222 1.00 71.62 280 SER A O 1
ATOM 2294 N N . GLY A 1 281 ? 1.450 10.680 1.076 1.00 80.44 281 GLY A N 1
ATOM 2295 C CA . GLY A 1 281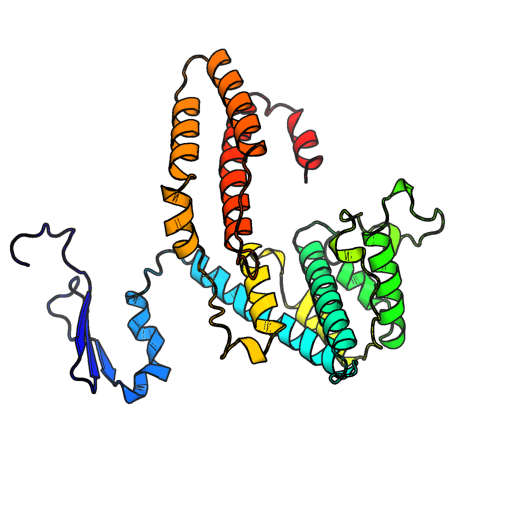 ? 0.170 10.379 1.694 1.00 80.44 281 GLY A CA 1
ATOM 2296 C C . GLY A 1 281 ? 0.287 9.759 3.083 1.00 80.44 281 GLY A C 1
ATOM 2297 O O . GLY A 1 281 ? -0.709 9.244 3.576 1.00 80.44 281 GLY A O 1
ATOM 2298 N N . ASN A 1 282 ? 1.449 9.808 3.746 1.00 81.88 282 ASN A N 1
ATOM 2299 C CA . ASN A 1 282 ? 1.666 9.095 5.014 1.00 81.88 282 ASN A CA 1
ATOM 2300 C C . ASN A 1 282 ? 0.649 9.453 6.108 1.00 81.88 282 ASN A C 1
ATOM 2302 O O . ASN A 1 282 ? 0.183 8.559 6.812 1.00 81.88 282 ASN A O 1
ATOM 2306 N N . PHE A 1 283 ? 0.255 10.727 6.227 1.00 87.69 283 PHE A N 1
ATOM 2307 C CA . PHE A 1 283 ? -0.811 11.140 7.149 1.00 87.69 283 PHE A CA 1
ATOM 2308 C C . PHE A 1 283 ? -2.149 10.472 6.824 1.00 87.69 283 PHE A C 1
ATOM 2310 O O . PHE A 1 283 ? -2.841 10.013 7.731 1.00 87.69 283 PHE A O 1
ATOM 2317 N N . LEU A 1 284 ? -2.510 10.402 5.541 1.00 90.69 284 LEU A N 1
ATOM 2318 C CA . LEU A 1 284 ? -3.760 9.796 5.080 1.00 90.69 284 LEU A CA 1
ATOM 2319 C C . LEU A 1 284 ? -3.741 8.278 5.289 1.00 90.69 284 LEU A C 1
ATOM 2321 O O . LEU A 1 284 ? -4.713 7.717 5.792 1.00 90.69 284 LEU A O 1
ATOM 2325 N N . THR A 1 285 ? -2.620 7.632 4.970 1.00 86.44 285 THR A N 1
ATOM 2326 C CA . THR A 1 285 ? -2.422 6.192 5.145 1.00 86.44 285 THR A CA 1
ATOM 2327 C C . THR A 1 285 ? -2.473 5.795 6.617 1.00 86.44 285 THR A C 1
ATOM 2329 O O . THR A 1 285 ? -3.257 4.918 6.975 1.00 86.44 285 THR A O 1
ATOM 2332 N N . GLU A 1 286 ? -1.716 6.457 7.498 1.00 88.00 286 GLU A N 1
ATOM 2333 C CA . GLU A 1 286 ? -1.728 6.107 8.926 1.00 88.00 286 GLU A CA 1
ATOM 2334 C C . GLU A 1 286 ? -3.075 6.438 9.583 1.00 88.00 286 GLU A C 1
ATOM 2336 O O . GLU A 1 286 ? -3.564 5.673 10.417 1.00 88.00 286 GLU A O 1
ATOM 2341 N N . THR A 1 287 ? -3.727 7.528 9.164 1.00 93.44 287 THR A N 1
ATOM 2342 C CA . THR A 1 287 ? -5.092 7.846 9.607 1.00 93.44 287 THR A CA 1
ATOM 2343 C C . THR A 1 287 ? -6.058 6.732 9.221 1.00 93.44 287 THR A C 1
ATOM 2345 O O . THR A 1 287 ? -6.796 6.235 10.071 1.00 93.44 287 THR A O 1
ATOM 2348 N N . TYR A 1 288 ? -6.027 6.289 7.962 1.00 93.31 288 TYR A N 1
ATOM 2349 C CA . TYR A 1 288 ? -6.859 5.187 7.491 1.00 93.31 288 TYR A CA 1
AT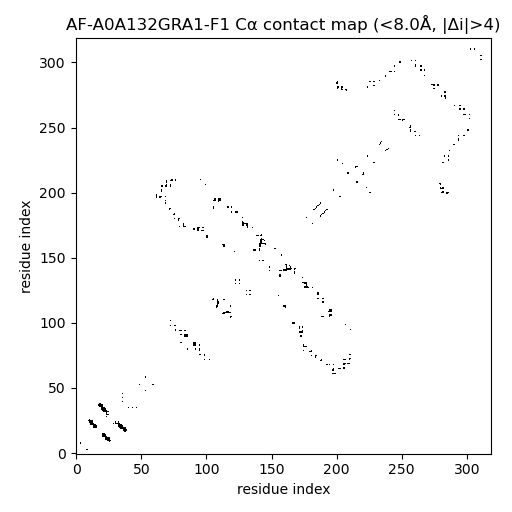OM 2350 C C . TYR A 1 288 ? -6.599 3.899 8.283 1.00 93.31 288 TYR A C 1
ATOM 2352 O O . TYR A 1 288 ? -7.543 3.297 8.795 1.00 93.31 288 TYR A O 1
ATOM 2360 N N . LEU A 1 289 ? -5.334 3.500 8.453 1.00 88.81 289 LEU A N 1
ATOM 2361 C CA . LEU A 1 289 ? -4.967 2.308 9.225 1.00 88.81 289 LEU A CA 1
ATOM 2362 C C . LEU A 1 289 ? -5.450 2.398 10.678 1.00 88.81 289 LEU A C 1
ATOM 2364 O O . LEU A 1 289 ? -6.006 1.433 11.206 1.00 88.81 289 LEU A O 1
ATOM 2368 N N . SER A 1 290 ? -5.303 3.560 11.312 1.00 93.00 290 SER A N 1
ATOM 2369 C CA . SER A 1 290 ? -5.763 3.801 12.681 1.00 93.00 290 SER A CA 1
ATOM 2370 C C . SER A 1 290 ? -7.286 3.688 12.815 1.00 93.00 290 SER A C 1
ATOM 2372 O O . SER A 1 290 ? -7.774 3.030 13.736 1.00 93.00 290 SER A O 1
ATOM 2374 N N . LEU A 1 291 ? -8.050 4.229 11.861 1.00 96.44 291 LEU A N 1
ATOM 2375 C CA . LEU A 1 291 ? -9.510 4.083 11.833 1.00 96.44 291 LEU A CA 1
ATOM 2376 C C . LEU A 1 291 ? -9.935 2.635 11.581 1.00 96.44 291 LEU A C 1
ATOM 2378 O O . LEU A 1 291 ? -10.837 2.140 12.252 1.00 96.44 291 LEU A O 1
ATOM 2382 N N . ARG A 1 292 ? -9.253 1.921 10.675 1.00 92.94 292 ARG A N 1
ATOM 2383 C CA . ARG A 1 292 ? -9.504 0.494 10.420 1.00 92.94 292 ARG A CA 1
ATOM 2384 C C . ARG A 1 292 ? -9.256 -0.364 11.657 1.00 92.94 292 ARG A C 1
ATOM 2386 O O . ARG A 1 292 ? -9.990 -1.324 11.873 1.00 92.94 292 ARG A O 1
ATOM 2393 N N . ARG A 1 293 ? -8.252 -0.042 12.483 1.00 93.06 293 ARG A N 1
ATOM 2394 C CA . ARG A 1 293 ? -8.008 -0.737 13.763 1.00 93.06 293 ARG A CA 1
ATOM 2395 C C . ARG A 1 293 ? -9.200 -0.569 14.714 1.00 93.06 293 ARG A C 1
ATOM 2397 O O . ARG A 1 293 ? -9.691 -1.575 15.224 1.00 93.06 293 ARG A O 1
ATOM 2404 N N . LEU A 1 294 ? -9.702 0.659 14.882 1.00 96.06 294 LEU A N 1
ATOM 2405 C CA . LEU A 1 294 ? -10.887 0.948 15.706 1.00 96.06 294 LEU A CA 1
ATOM 2406 C C . LEU A 1 294 ? -12.151 0.269 15.163 1.00 96.06 294 LEU A C 1
ATOM 2408 O O . LEU A 1 294 ? -12.898 -0.364 15.908 1.00 96.06 294 LEU A O 1
ATOM 2412 N N . GLU A 1 295 ? -12.378 0.345 13.853 1.00 95.94 295 GLU A N 1
ATOM 2413 C CA . GLU A 1 295 ? -13.526 -0.292 13.210 1.00 95.94 295 GLU A CA 1
ATOM 2414 C C . GLU A 1 295 ? -13.481 -1.817 13.364 1.00 95.94 295 GLU A C 1
ATOM 2416 O O . GLU A 1 295 ? -14.485 -2.435 13.712 1.00 95.94 295 GLU A O 1
ATOM 2421 N N . ASN A 1 296 ? -12.315 -2.439 13.169 1.00 92.56 296 ASN A N 1
ATOM 2422 C CA . ASN A 1 296 ? -12.145 -3.880 13.338 1.00 92.56 296 ASN A CA 1
ATOM 2423 C C . ASN A 1 296 ? -12.433 -4.326 14.780 1.00 92.56 296 ASN A C 1
ATOM 2425 O O . ASN A 1 296 ? -13.002 -5.398 14.979 1.00 92.56 296 ASN A O 1
ATOM 2429 N N . GLU A 1 297 ? -12.068 -3.526 15.783 1.00 93.94 297 GLU A N 1
ATOM 2430 C CA . GLU A 1 297 ? -12.419 -3.773 17.187 1.00 93.94 297 GLU A CA 1
ATOM 2431 C C . GLU A 1 297 ? -13.940 -3.695 17.402 1.00 93.94 297 GLU A C 1
ATOM 2433 O O . GLU A 1 297 ? -14.529 -4.628 17.953 1.00 93.94 297 GLU A O 1
ATOM 2438 N N . ALA A 1 298 ? -14.603 -2.670 16.856 1.00 93.69 298 ALA A N 1
ATOM 2439 C CA . ALA A 1 298 ? -16.061 -2.541 16.899 1.00 93.69 298 ALA A CA 1
ATOM 2440 C C . ALA A 1 298 ? -16.788 -3.710 16.196 1.00 93.69 298 ALA A C 1
ATOM 2442 O O . ALA A 1 298 ? -17.764 -4.251 16.723 1.00 93.69 298 ALA A O 1
ATOM 2443 N N . ILE A 1 299 ? -16.297 -4.145 15.026 1.00 91.88 299 ILE A N 1
ATOM 2444 C CA . ILE A 1 299 ? -16.803 -5.319 14.294 1.00 91.88 299 ILE A CA 1
ATOM 2445 C C . ILE A 1 299 ? -16.643 -6.578 15.152 1.00 91.88 299 ILE A C 1
ATOM 2447 O O . ILE A 1 299 ? -17.592 -7.350 15.295 1.00 91.88 299 ILE A O 1
ATOM 2451 N N . ARG A 1 300 ? -15.458 -6.799 15.733 1.00 91.06 300 ARG A N 1
ATOM 2452 C CA . ARG A 1 300 ? -15.196 -7.976 16.575 1.00 91.06 300 ARG A CA 1
ATOM 2453 C C . ARG A 1 300 ? -16.163 -8.047 17.747 1.00 91.06 300 ARG A C 1
ATOM 2455 O O . ARG A 1 300 ? -16.733 -9.112 17.960 1.00 91.06 300 ARG A O 1
ATOM 2462 N N . GLU A 1 301 ? -16.405 -6.939 18.445 1.00 90.19 301 GLU A N 1
ATOM 2463 C CA . GLU A 1 301 ? -17.357 -6.923 19.560 1.00 90.19 301 GLU A CA 1
ATOM 2464 C C . GLU A 1 301 ? -18.791 -7.199 19.093 1.00 90.19 301 GLU A C 1
ATOM 2466 O O . GLU A 1 301 ? -19.504 -8.006 19.690 1.00 90.19 301 GLU A O 1
ATOM 2471 N N . ARG A 1 302 ? -19.213 -6.594 17.977 1.00 86.19 302 ARG A N 1
ATOM 2472 C CA . ARG A 1 302 ? -20.544 -6.832 17.402 1.00 86.19 302 ARG A CA 1
ATOM 2473 C C . ARG A 1 302 ? -20.786 -8.312 17.096 1.00 86.19 302 ARG A C 1
ATOM 2475 O O . ARG A 1 302 ? -21.888 -8.816 17.312 1.00 86.19 302 ARG A O 1
ATOM 2482 N N . TYR A 1 303 ? -19.773 -9.003 16.577 1.00 84.12 303 TYR A N 1
ATOM 2483 C CA . TYR A 1 303 ? -19.878 -10.391 16.122 1.00 84.12 303 TYR A CA 1
ATOM 2484 C C . TYR A 1 303 ? -19.304 -11.417 17.108 1.00 84.12 303 TYR A C 1
ATOM 2486 O O . TYR A 1 303 ? -19.282 -12.610 16.794 1.00 84.12 303 TYR A O 1
ATOM 2494 N N . HIS A 1 304 ? -18.921 -11.003 18.320 1.00 69.75 304 HIS A N 1
ATOM 2495 C CA . HIS A 1 304 ? -18.290 -11.857 19.332 1.00 69.75 304 HIS A CA 1
ATOM 2496 C C . HIS A 1 304 ? -19.166 -13.060 19.764 1.00 69.75 304 HIS A C 1
ATOM 2498 O O . HIS A 1 304 ? -18.652 -14.028 20.323 1.00 69.75 304 HIS A O 1
ATOM 2504 N N . GLY A 1 305 ? -20.472 -13.048 19.443 1.00 53.94 305 GLY A N 1
ATOM 2505 C CA . GLY A 1 305 ? -21.420 -14.161 19.627 1.00 53.94 305 GLY A CA 1
ATOM 2506 C C . GLY A 1 305 ? -21.811 -14.948 18.360 1.00 53.94 305 GLY A C 1
ATOM 2507 O O . GLY A 1 305 ? -22.512 -15.951 18.468 1.00 53.94 305 GLY A O 1
ATOM 2508 N N . GLN A 1 306 ? -21.375 -14.537 17.160 1.00 48.22 306 GLN A N 1
ATOM 2509 C CA . GLN A 1 306 ? -21.715 -15.177 15.871 1.00 48.22 306 GLN A CA 1
ATOM 2510 C C . GLN A 1 306 ? -20.593 -16.054 15.290 1.00 48.22 306 GLN A C 1
ATOM 2512 O O . GLN A 1 306 ? -20.711 -16.554 14.170 1.00 48.22 306 GLN A O 1
ATOM 2517 N N . TYR A 1 307 ? -19.530 -16.319 16.057 1.00 45.03 307 TYR A N 1
ATOM 2518 C CA . TYR A 1 307 ? -18.427 -17.211 15.664 1.00 45.03 307 TYR A CA 1
ATOM 2519 C C . TYR A 1 307 ? -18.827 -18.683 15.439 1.00 45.03 307 TYR A C 1
ATOM 2521 O O . TYR A 1 307 ? -17.974 -19.515 15.133 1.00 45.03 307 TYR A O 1
ATOM 2529 N N . GLN A 1 308 ? -20.117 -19.022 15.501 1.00 42.34 308 GLN A N 1
ATOM 2530 C CA . GLN A 1 308 ? -20.625 -20.240 14.886 1.00 42.34 308 GLN A CA 1
ATOM 2531 C C . GLN A 1 308 ? -21.129 -19.954 13.458 1.00 42.34 308 GLN A C 1
ATOM 2533 O O . GLN A 1 308 ? -22.278 -19.603 13.215 1.00 42.34 308 GLN A O 1
ATOM 2538 N N . ILE A 1 309 ? -20.222 -20.199 12.504 1.00 37.19 309 ILE A N 1
ATOM 2539 C CA . ILE A 1 309 ? -20.480 -20.726 11.149 1.00 37.19 309 ILE A CA 1
ATOM 2540 C C . ILE A 1 309 ? -20.781 -19.698 10.026 1.00 37.19 309 ILE A C 1
ATOM 2542 O O . ILE A 1 309 ? -20.511 -20.008 8.869 1.00 37.19 309 ILE A O 1
ATOM 2546 N N . GLY A 1 310 ? -21.226 -18.462 10.296 1.00 38.28 310 GLY A N 1
ATOM 2547 C CA . GLY A 1 310 ? -21.678 -17.547 9.217 1.00 38.28 310 GLY A CA 1
ATOM 2548 C C . GLY A 1 310 ? -20.736 -16.413 8.767 1.00 38.28 310 GLY A C 1
ATOM 2549 O O . GLY A 1 310 ? -20.746 -16.029 7.598 1.00 38.28 310 GLY A O 1
ATOM 2550 N N . ALA A 1 311 ? -19.941 -15.837 9.674 1.00 37.78 311 ALA A N 1
ATOM 2551 C CA . ALA A 1 311 ? -19.328 -14.515 9.460 1.00 37.78 311 ALA A CA 1
ATOM 2552 C C . ALA A 1 311 ? -18.013 -14.517 8.652 1.00 37.78 311 ALA A C 1
ATOM 2554 O O . ALA A 1 311 ? -17.659 -13.499 8.059 1.00 37.78 311 ALA A O 1
ATOM 2555 N N . PHE A 1 312 ? -17.321 -15.658 8.563 1.00 34.91 312 PHE A N 1
ATOM 2556 C CA . PHE A 1 312 ? -16.051 -15.775 7.829 1.00 34.91 312 PHE A CA 1
ATOM 2557 C C . PHE A 1 312 ? -16.213 -15.491 6.322 1.00 34.91 312 PHE A C 1
ATOM 2559 O O . PHE A 1 312 ? -15.319 -14.941 5.689 1.00 34.91 312 PHE A O 1
ATOM 2566 N N . LEU A 1 313 ? -17.394 -15.777 5.759 1.00 32.69 313 LEU A N 1
ATOM 2567 C CA . LEU A 1 313 ? -17.701 -15.545 4.343 1.00 32.69 313 LEU A CA 1
ATOM 2568 C C . LEU A 1 313 ? -17.945 -14.068 3.988 1.00 32.69 313 LEU A C 1
ATOM 2570 O O . LEU A 1 313 ? -17.706 -13.692 2.846 1.00 32.69 313 LEU A O 1
ATOM 2574 N N . ARG A 1 314 ? -18.391 -13.222 4.932 1.00 29.97 314 ARG A N 1
ATOM 2575 C CA . ARG A 1 314 ? -18.642 -11.788 4.661 1.00 29.97 314 ARG A CA 1
ATOM 2576 C C . ARG A 1 314 ? -17.392 -10.922 4.762 1.00 29.97 314 ARG A C 1
ATOM 2578 O O . ARG A 1 314 ? -17.310 -9.915 4.071 1.00 29.97 314 ARG A O 1
ATOM 2585 N N . LEU A 1 315 ? -16.423 -11.309 5.592 1.00 30.14 315 LEU A N 1
ATOM 2586 C CA . LEU A 1 315 ? -15.164 -10.569 5.722 1.00 30.14 315 LEU A CA 1
ATOM 2587 C C . LEU A 1 315 ? -14.303 -10.669 4.451 1.00 30.14 315 LEU A C 1
ATOM 2589 O O . LEU A 1 315 ? -13.625 -9.712 4.107 1.00 30.14 315 LEU A O 1
ATOM 2593 N N . MET A 1 316 ? -14.404 -11.776 3.705 1.00 29.30 316 MET A N 1
ATOM 2594 C CA . MET A 1 316 ? -13.737 -11.939 2.405 1.00 29.30 316 MET A CA 1
ATOM 2595 C C . MET A 1 316 ? -14.426 -11.209 1.242 1.00 29.30 316 MET A C 1
ATOM 2597 O O . MET A 1 316 ? -13.898 -11.213 0.141 1.00 29.30 316 MET A O 1
ATOM 2601 N N . THR A 1 317 ? -15.613 -10.623 1.441 1.00 30.27 317 THR A N 1
ATOM 2602 C CA . THR A 1 317 ? -16.315 -9.869 0.380 1.00 30.27 317 THR A CA 1
ATOM 2603 C C . THR A 1 317 ? -16.039 -8.361 0.436 1.00 30.27 317 THR A C 1
ATOM 2605 O O . THR A 1 317 ? -16.526 -7.630 -0.419 1.00 30.27 317 THR A O 1
ATOM 2608 N N . LEU A 1 318 ? -15.316 -7.898 1.463 1.00 28.88 318 LEU A N 1
ATOM 2609 C CA . LEU A 1 318 ? -15.000 -6.486 1.730 1.00 28.88 318 LEU A CA 1
ATOM 2610 C C . LEU A 1 318 ? -13.492 -6.169 1.648 1.00 28.88 318 LEU A C 1
ATOM 2612 O O . LEU A 1 318 ? -13.114 -5.021 1.875 1.00 28.88 318 LEU A O 1
ATOM 2616 N N . LEU A 1 319 ? -12.657 -7.165 1.336 1.00 29.09 319 LEU A N 1
ATOM 2617 C CA . LEU A 1 319 ? -11.270 -7.002 0.882 1.00 29.09 319 LEU A CA 1
ATOM 2618 C C . LEU A 1 319 ? -11.234 -7.156 -0.640 1.00 29.09 319 LEU A C 1
ATOM 2620 O O . LEU A 1 319 ? -10.445 -6.431 -1.277 1.00 29.09 319 LEU A O 1
#

pLDDT: mean 82.62, std 17.22, range [28.88, 98.44]

Foldseek 3Di:
DVPDDPVPDDQWDWDDPPQWIWIDGPVCNPDGTDIDGPVCCVVVVVVVCVVPPPPDPLVVVQVVLLVLLLVLLLLLLVQQCVQFDVVDPQRLVLSLLVSVVLLVVLLCLLQVLAPNCLVLVQLVPDDQQCSQVSVLLLLVLLQDALVRDDPPPDPSSNRHHHPPNPSSVDDGRRGGGDPSSSCSSNPSRRPVHRSNSHDLLSVLVSSLCNSDVPCPPPPPDDRQDLVNLCVPCVVVPLVVLVVQLVVLVPDPPLVSSLVSLVVSLVVLVPDDDDDPPCRSVSNVRSVVVSSVVSNVVSVCVNCVPVVPDPDVVVVVVVD

Nearest PDB structures (foldseek):
  5hr4-assembly1_C  TM=8.862E-01  e=1.343E-11  Methylophilus methylotrophus
  8exe-assembly1_A  TM=2.553E-01  e=5.603E+00  Homo sapiens